Protein AF-A0A151ZL42-F1 (afdb_monomer_lite)

Radius of gyration: 21.94 Å; chains: 1; bounding box: 56×40×68 Å

Foldseek 3Di:
DDPDDPDDDPPPPQDPLRVPPPDPADLVLVLVLLVLAPDPLLSVLVVCLSSVNDPPQVVDDQFDPQPQFRDGDPHSSQCLCFPGPQNQVCFVVLQVLLVVFDPDHDPTRHPVQQRPNPDDSPDHLNNNLNSVQSSLSSQQSCCRNPPPCCPPDPRRDDDSVVSCVSSVVVVVVVVLVVVLVVVLVVVVVVDPCNPVSVVVSVVVVVPPPDDDDDDDD

Sequence (217 aa):
KNLTIKKYNSRVRRTDGQSNLQLDLNLQGIFPRIARIVHHKGRNTFFRFFARCLPGINHQRKRCPLNECSLTFSDPYIHFFFNCKLSTKHCNEIVPIVNQLSIKKIHSWSLNAIDLNQISHHEKTFPTLMAIIMNQMWNIICYNLFETDKSNKPPPVMNIAIIRKELSETINIAKWKLLKYLDYQSRINNSNDDVKLKFEFNRNWQTVYNPLPIPHN

Secondary structure (DSSP, 8-state):
---------S-S---HHHHT---SS-HHHHHHHHTT-S-HHHHHHHHHHHTT--TTTTT--SB-SSTTT--B-S-HHHIIIIISHHHHHHHHHHHHHHHHH-SS--SSSSGGGG-GGGS-TT--HHHHHHHHHHHHHHHHHHHHHH-S-TTTSPPP---HHHHHHHHHHHHHHHHHHHHHHHHHHHHHHT-S-HHHHHHHHHHHHH-TT-PPPPPP-

Organism: Tieghemostelium lacteum (NCBI:txid361077)

pLDDT: mean 75.88, std 18.53, range [25.0, 96.12]

Structure (mmCIF, N/CA/C/O backbone):
data_AF-A0A151ZL42-F1
#
_entry.id   AF-A0A151ZL42-F1
#
loop_
_atom_site.group_PDB
_atom_site.id
_atom_site.type_symbol
_atom_site.label_atom_id
_atom_site.label_alt_id
_atom_site.label_comp_id
_atom_site.label_asym_id
_atom_site.label_entity_id
_atom_site.label_seq_id
_atom_site.pdbx_PDB_ins_code
_atom_site.Cartn_x
_atom_site.Cartn_y
_atom_site.Cartn_z
_atom_site.occupancy
_atom_site.B_iso_or_equiv
_atom_site.auth_seq_id
_atom_site.auth_comp_id
_atom_site.auth_asym_id
_atom_site.auth_atom_id
_atom_site.pdbx_PDB_model_num
ATOM 1 N N . LYS A 1 1 ? -9.880 -25.520 -40.551 1.00 34.56 1 LYS A N 1
ATOM 2 C CA . LYS A 1 1 ? -10.988 -25.270 -39.593 1.00 34.56 1 LYS A CA 1
ATOM 3 C C . LYS A 1 1 ? -10.416 -24.541 -38.383 1.00 34.56 1 LYS A C 1
ATOM 5 O O . LYS A 1 1 ? -9.483 -25.048 -37.778 1.00 34.56 1 LYS A O 1
ATOM 10 N N . ASN A 1 2 ? -10.920 -23.335 -38.120 1.00 28.77 2 ASN A N 1
ATOM 11 C CA . ASN A 1 2 ? -10.417 -22.381 -37.130 1.00 28.77 2 ASN A CA 1
ATOM 12 C C . ASN A 1 2 ? -10.430 -22.943 -35.699 1.00 28.77 2 ASN A C 1
ATOM 14 O O . ASN A 1 2 ? -11.464 -23.411 -35.225 1.00 28.77 2 ASN A O 1
ATOM 18 N N . LEU A 1 3 ? -9.295 -22.846 -35.001 1.00 25.00 3 LEU A N 1
ATOM 19 C CA . LEU A 1 3 ? -9.204 -23.042 -33.554 1.00 25.00 3 LEU A CA 1
ATOM 20 C C . LEU A 1 3 ? -9.752 -21.790 -32.861 1.00 25.00 3 LEU A C 1
ATOM 22 O O . LEU A 1 3 ? -9.032 -20.850 -32.538 1.00 25.00 3 LEU A O 1
ATOM 26 N N . THR A 1 4 ? -11.066 -21.772 -32.661 1.00 29.73 4 THR A N 1
ATOM 27 C CA . THR A 1 4 ? -11.746 -20.841 -31.757 1.00 29.73 4 THR A CA 1
ATOM 28 C C . THR A 1 4 ? -11.170 -20.986 -30.348 1.00 29.73 4 THR A C 1
ATOM 30 O O . THR A 1 4 ? -11.384 -22.001 -29.682 1.00 29.73 4 THR A O 1
ATOM 33 N N . ILE A 1 5 ? -10.451 -19.960 -29.887 1.00 31.53 5 ILE A N 1
ATOM 34 C CA . ILE A 1 5 ? -10.003 -19.828 -28.499 1.00 31.53 5 ILE A CA 1
ATOM 35 C C . ILE A 1 5 ? -11.258 -19.700 -27.625 1.00 31.53 5 ILE A C 1
ATOM 37 O O . ILE A 1 5 ? -11.932 -18.669 -27.613 1.00 31.53 5 ILE A O 1
ATOM 41 N N . LYS A 1 6 ? -11.610 -20.778 -26.917 1.00 29.75 6 LYS A N 1
ATOM 42 C CA . LYS A 1 6 ? -12.688 -20.777 -25.923 1.00 29.75 6 LYS A CA 1
ATOM 43 C C . LYS A 1 6 ? -12.299 -19.846 -24.769 1.00 29.75 6 LYS A C 1
ATOM 45 O O . LYS A 1 6 ? -11.211 -19.977 -24.213 1.00 29.75 6 LYS A O 1
ATOM 50 N N . LYS A 1 7 ? -13.208 -18.929 -24.407 1.00 34.84 7 LYS A N 1
ATOM 51 C CA . LYS A 1 7 ? -13.151 -18.097 -23.192 1.00 34.84 7 LYS A CA 1
ATOM 52 C C . LYS A 1 7 ? -12.680 -18.942 -22.004 1.00 34.84 7 LYS A C 1
ATOM 54 O O . LYS A 1 7 ? -13.276 -19.979 -21.719 1.00 34.84 7 LYS A O 1
ATOM 59 N N . TYR A 1 8 ? -11.623 -18.485 -21.334 1.00 37.34 8 TYR A N 1
ATOM 60 C CA . TYR A 1 8 ? -11.075 -19.116 -20.137 1.00 37.34 8 TYR A CA 1
ATOM 61 C C . TYR A 1 8 ? -12.188 -19.419 -19.124 1.00 37.34 8 TYR A C 1
ATOM 63 O O . TYR A 1 8 ? -12.908 -18.526 -18.677 1.00 37.34 8 TYR A O 1
ATOM 71 N N . ASN A 1 9 ? -12.316 -20.702 -18.784 1.00 35.72 9 ASN A N 1
ATOM 72 C CA . ASN A 1 9 ? -13.235 -21.215 -17.776 1.00 35.72 9 ASN A CA 1
ATOM 73 C C . ASN A 1 9 ? -12.960 -20.583 -16.403 1.00 35.72 9 ASN A C 1
ATOM 75 O O . ASN A 1 9 ? -11.838 -20.587 -15.901 1.00 35.72 9 ASN A O 1
ATOM 79 N N . SER A 1 10 ? -14.032 -20.136 -15.757 1.00 44.47 10 SER A N 1
ATOM 80 C CA . SER A 1 10 ? -14.135 -19.527 -14.426 1.00 44.47 10 SER A CA 1
ATOM 81 C C . SER A 1 10 ? -13.872 -20.481 -13.241 1.00 44.47 10 SER A C 1
ATOM 83 O O . SER A 1 10 ? -14.414 -20.281 -12.157 1.00 44.47 10 SER A O 1
ATOM 85 N N . ARG A 1 11 ? -13.049 -21.526 -13.403 1.00 37.31 11 ARG A N 1
ATOM 86 C CA . ARG A 1 11 ? -12.886 -22.620 -12.417 1.00 37.31 11 ARG A CA 1
ATOM 87 C C . ARG A 1 11 ? -11.587 -22.586 -11.600 1.00 37.31 11 ARG A C 1
ATOM 89 O O . ARG A 1 11 ? -11.096 -23.630 -11.187 1.00 37.31 11 ARG A O 1
ATOM 96 N N . VAL A 1 12 ? -11.050 -21.407 -11.293 1.00 43.97 12 VAL A N 1
ATOM 97 C CA . VAL A 1 12 ? -10.184 -21.291 -10.105 1.00 43.97 12 VAL A CA 1
ATOM 98 C C . VAL A 1 12 ? -11.120 -21.101 -8.916 1.00 43.97 12 VAL A C 1
ATOM 100 O O . VAL A 1 12 ? -11.795 -20.075 -8.835 1.00 43.97 12 VAL A O 1
ATOM 103 N N . ARG A 1 13 ? -11.223 -22.111 -8.040 1.00 36.69 13 ARG A N 1
ATOM 104 C CA . ARG A 1 13 ? -12.034 -22.043 -6.815 1.00 36.69 13 ARG A CA 1
ATOM 105 C C . ARG A 1 13 ? -11.550 -20.839 -6.010 1.00 36.69 13 ARG A C 1
ATOM 107 O O . ARG A 1 13 ? -10.424 -20.839 -5.519 1.00 36.69 13 ARG A O 1
ATOM 114 N N . ARG A 1 14 ? -12.379 -19.798 -5.946 1.00 43.69 14 ARG A N 1
ATOM 115 C CA . ARG A 1 14 ? -12.091 -18.618 -5.137 1.00 43.69 14 ARG A CA 1
ATOM 116 C C . ARG A 1 14 ? -12.089 -19.048 -3.673 1.00 43.69 14 ARG A C 1
ATOM 118 O O . ARG A 1 14 ? -12.987 -19.776 -3.259 1.00 43.69 14 ARG A O 1
ATOM 125 N N . THR A 1 15 ? -11.074 -18.655 -2.911 1.00 47.59 15 THR A N 1
ATOM 126 C CA . THR A 1 15 ? -11.132 -18.792 -1.448 1.00 47.59 15 THR A CA 1
ATOM 127 C C . THR A 1 15 ? -12.272 -17.923 -0.911 1.00 47.59 15 THR A C 1
ATOM 129 O O . THR A 1 15 ? -12.648 -16.949 -1.562 1.00 47.59 15 THR A O 1
ATOM 132 N N . ASP A 1 16 ? -12.815 -18.211 0.272 1.00 43.34 16 ASP A N 1
ATOM 133 C CA . ASP A 1 16 ? -13.920 -17.415 0.841 1.00 43.34 16 ASP A CA 1
ATOM 134 C C . ASP A 1 16 ? -13.583 -15.911 0.923 1.00 43.34 16 ASP A C 1
ATOM 136 O O . ASP A 1 16 ? -14.438 -15.057 0.701 1.00 43.34 16 ASP A O 1
ATOM 140 N N . GLY A 1 17 ? -12.302 -15.566 1.112 1.00 47.16 17 GLY A N 1
ATOM 141 C CA . GLY A 1 17 ? -11.806 -14.187 1.021 1.00 47.16 17 GLY A CA 1
ATOM 142 C C . GLY A 1 17 ? -11.855 -13.586 -0.393 1.00 47.16 17 GLY A C 1
ATOM 143 O O . GLY A 1 17 ? -12.158 -12.406 -0.545 1.00 47.16 17 GLY A O 1
ATOM 144 N N . GLN A 1 18 ? -11.621 -14.387 -1.438 1.00 49.34 18 GLN A N 1
ATOM 145 C CA . GLN A 1 18 ? -11.742 -13.967 -2.840 1.00 49.34 18 GLN A CA 1
ATOM 146 C C . GLN A 1 18 ? -13.199 -13.844 -3.308 1.00 49.34 18 GLN A C 1
ATOM 148 O O . GLN A 1 18 ? -13.485 -13.081 -4.231 1.00 49.34 18 GLN A O 1
ATOM 153 N N . SER A 1 19 ? -14.117 -14.586 -2.688 1.00 50.34 19 SER A N 1
ATOM 154 C CA . SER A 1 19 ? -15.564 -14.491 -2.919 1.00 50.34 19 SER A CA 1
ATOM 155 C C . SER A 1 19 ? -16.154 -13.194 -2.348 1.00 50.34 19 SER A C 1
ATOM 157 O O . SER A 1 19 ? -17.090 -12.647 -2.921 1.00 50.34 19 SER A O 1
ATOM 159 N N . ASN A 1 20 ? -15.549 -12.663 -1.278 1.00 49.16 20 ASN A N 1
ATOM 160 C CA . ASN A 1 20 ? -15.958 -11.437 -0.579 1.00 49.16 20 ASN A CA 1
ATOM 161 C C . ASN A 1 20 ? -15.260 -10.157 -1.081 1.00 49.16 20 ASN A C 1
ATOM 163 O O . ASN A 1 20 ? -15.364 -9.096 -0.464 1.00 49.16 20 ASN A O 1
ATOM 167 N N . LEU A 1 21 ? -14.530 -10.232 -2.196 1.00 56.66 21 LEU A N 1
ATOM 168 C CA . LEU A 1 21 ? -13.859 -9.083 -2.798 1.00 56.66 21 LEU A CA 1
ATOM 169 C C . LEU A 1 21 ? -14.864 -8.165 -3.513 1.00 56.66 21 LEU A C 1
ATOM 171 O O . LEU A 1 21 ? -15.014 -8.222 -4.729 1.00 56.66 21 LEU A O 1
ATOM 175 N N . GLN A 1 22 ? -15.530 -7.291 -2.761 1.00 58.66 22 GLN A N 1
ATOM 176 C CA . GLN A 1 22 ? -16.234 -6.134 -3.318 1.00 58.66 22 GLN A CA 1
ATOM 177 C C . GLN A 1 22 ? -15.308 -4.917 -3.251 1.00 58.66 22 GLN A C 1
ATOM 179 O O . GLN A 1 22 ? -15.283 -4.173 -2.276 1.00 58.66 22 GLN A O 1
ATOM 184 N N . LEU A 1 23 ? -14.479 -4.758 -4.280 1.00 64.19 23 LEU A N 1
ATOM 185 C CA . LEU A 1 23 ? -13.728 -3.532 -4.536 1.00 64.19 23 LEU A CA 1
ATOM 186 C C . LEU A 1 23 ? -14.117 -3.055 -5.926 1.00 64.19 23 LEU A C 1
ATOM 188 O O . LEU A 1 23 ? -14.142 -3.864 -6.853 1.00 64.19 23 LEU A O 1
ATOM 192 N N . ASP A 1 24 ? -14.353 -1.758 -6.082 1.00 68.00 24 ASP A N 1
ATOM 193 C CA . ASP A 1 24 ? -14.550 -1.137 -7.394 1.00 68.00 24 ASP A CA 1
ATOM 194 C C . ASP A 1 24 ? -13.193 -0.945 -8.104 1.00 68.00 24 ASP A C 1
ATOM 196 O O . ASP A 1 24 ? -12.764 0.158 -8.424 1.00 68.00 24 ASP A O 1
ATOM 200 N N . LEU A 1 25 ? -12.432 -2.041 -8.227 1.00 70.50 25 LEU A N 1
ATOM 201 C CA . LEU A 1 25 ? -11.086 -2.095 -8.794 1.00 70.50 25 LEU A CA 1
ATOM 202 C C . LEU A 1 25 ? -10.920 -3.336 -9.675 1.00 70.50 25 LEU A C 1
ATOM 204 O O . LEU A 1 25 ? -11.457 -4.408 -9.392 1.00 70.50 25 LEU A O 1
ATOM 208 N N . ASN A 1 26 ? -10.076 -3.238 -10.706 1.00 72.25 26 ASN A N 1
ATOM 209 C CA . ASN A 1 26 ? -9.706 -4.396 -11.520 1.00 72.25 26 ASN A CA 1
ATOM 210 C C . ASN A 1 26 ? -8.728 -5.323 -10.768 1.00 72.25 26 ASN A C 1
ATOM 212 O O . ASN A 1 26 ? -7.504 -5.164 -10.822 1.00 72.25 26 ASN A O 1
ATOM 216 N N . LEU A 1 27 ? -9.276 -6.333 -10.092 1.00 71.81 27 LEU A N 1
ATOM 217 C CA . LEU A 1 27 ? -8.509 -7.284 -9.281 1.00 71.81 27 LEU A CA 1
ATOM 218 C C . LEU A 1 27 ? -7.665 -8.268 -10.100 1.00 71.81 27 LEU A C 1
ATOM 220 O O . LEU A 1 27 ? -6.640 -8.741 -9.618 1.00 71.81 27 LEU A O 1
ATOM 224 N N . GLN A 1 28 ? -8.043 -8.583 -11.341 1.00 68.50 28 GLN A N 1
ATOM 225 C CA . GLN A 1 28 ? -7.239 -9.493 -12.167 1.00 68.50 28 GLN A CA 1
ATOM 226 C C . GLN A 1 28 ? -5.919 -8.841 -12.595 1.00 68.50 28 GLN A C 1
ATOM 228 O O . GLN A 1 28 ? -4.877 -9.497 -12.607 1.00 68.50 28 GLN A O 1
ATOM 233 N N . GLY A 1 29 ? -5.944 -7.537 -12.885 1.00 74.75 29 GLY A N 1
ATOM 234 C CA . GLY A 1 29 ? -4.750 -6.774 -13.252 1.00 74.75 29 GLY A CA 1
ATOM 235 C C . GLY A 1 29 ? -3.811 -6.469 -12.081 1.00 74.75 29 GLY A C 1
ATOM 236 O O . GLY A 1 29 ? -2.619 -6.237 -12.302 1.00 74.75 29 GLY A O 1
ATOM 237 N N . ILE A 1 30 ? -4.310 -6.502 -10.837 1.00 83.62 30 ILE A N 1
ATOM 238 C CA . ILE A 1 30 ? -3.557 -5.998 -9.684 1.00 83.62 30 ILE A CA 1
ATOM 239 C C . ILE A 1 30 ? -2.525 -6.996 -9.148 1.00 83.62 30 ILE A C 1
ATOM 241 O O . ILE A 1 30 ? -1.390 -6.608 -8.876 1.00 83.62 30 ILE A O 1
ATOM 245 N N . PHE A 1 31 ? -2.849 -8.291 -9.058 1.00 86.38 31 PHE A N 1
ATOM 246 C CA . PHE A 1 31 ? -1.929 -9.292 -8.495 1.00 86.38 31 PHE A CA 1
ATOM 247 C C . PHE A 1 31 ? -0.625 -9.464 -9.296 1.00 86.38 31 PHE A C 1
ATOM 249 O O . PHE A 1 31 ? 0.441 -9.478 -8.672 1.00 86.38 31 PHE A O 1
ATOM 256 N N . PRO A 1 32 ? -0.637 -9.510 -10.646 1.00 84.62 32 PRO A N 1
ATOM 257 C CA . PRO A 1 32 ? 0.600 -9.520 -11.431 1.00 84.62 32 PRO A CA 1
ATOM 258 C C . PRO A 1 32 ? 1.476 -8.282 -11.199 1.00 84.62 32 PRO A C 1
ATOM 260 O O . PRO A 1 32 ? 2.701 -8.367 -11.278 1.00 84.62 32 PRO A O 1
ATOM 263 N N . ARG A 1 33 ? 0.866 -7.128 -10.895 1.00 86.75 33 ARG A N 1
ATOM 264 C CA . ARG A 1 33 ? 1.591 -5.890 -10.568 1.00 86.75 33 ARG A CA 1
ATOM 265 C C . ARG A 1 33 ? 2.185 -5.950 -9.165 1.00 86.75 33 ARG A C 1
ATOM 267 O O . ARG A 1 33 ? 3.351 -5.606 -8.998 1.00 86.75 33 ARG A O 1
ATOM 274 N N . ILE A 1 34 ? 1.437 -6.471 -8.190 1.00 89.75 34 ILE A N 1
ATOM 275 C CA . ILE A 1 34 ? 1.929 -6.700 -6.823 1.00 89.75 34 ILE A CA 1
ATOM 276 C C . ILE A 1 34 ? 3.145 -7.631 -6.834 1.00 89.75 34 ILE A C 1
ATOM 278 O O . ILE A 1 34 ? 4.142 -7.341 -6.180 1.00 89.75 34 ILE A O 1
ATOM 282 N N . ALA A 1 35 ? 3.118 -8.711 -7.620 1.00 87.19 35 ALA A N 1
ATOM 283 C CA . ALA A 1 35 ? 4.223 -9.671 -7.699 1.00 87.19 35 ALA A CA 1
ATOM 284 C C . ALA A 1 35 ? 5.571 -9.037 -8.108 1.00 87.19 35 ALA A C 1
ATOM 286 O O . ALA A 1 35 ? 6.628 -9.567 -7.766 1.00 87.19 35 ALA A O 1
ATOM 287 N N . ARG A 1 36 ? 5.540 -7.892 -8.804 1.00 86.12 36 ARG A N 1
ATOM 288 C CA . ARG A 1 36 ? 6.723 -7.154 -9.276 1.00 86.12 36 ARG A CA 1
ATOM 289 C C . ARG A 1 36 ? 7.274 -6.146 -8.265 1.00 86.12 36 ARG A C 1
ATOM 291 O O . ARG A 1 36 ? 8.337 -5.579 -8.518 1.00 86.12 36 ARG A O 1
ATOM 298 N N . ILE A 1 37 ? 6.577 -5.916 -7.151 1.00 90.12 37 ILE A N 1
ATOM 299 C CA . ILE A 1 37 ? 7.066 -5.073 -6.057 1.00 90.12 37 ILE A CA 1
ATOM 300 C C . ILE A 1 37 ? 8.329 -5.710 -5.476 1.00 90.12 37 ILE A C 1
ATOM 302 O O . ILE A 1 37 ? 8.332 -6.887 -5.112 1.00 90.12 37 ILE A O 1
ATOM 306 N N . VAL A 1 38 ? 9.399 -4.919 -5.384 1.00 87.12 38 VAL A N 1
ATOM 307 C CA . VAL A 1 38 ? 10.712 -5.392 -4.919 1.00 87.12 38 VAL A CA 1
ATOM 308 C C . VAL A 1 38 ? 10.715 -5.580 -3.401 1.00 87.12 38 VAL A C 1
ATOM 310 O O . VAL A 1 38 ? 11.229 -6.576 -2.898 1.00 87.12 38 VAL A O 1
ATOM 313 N N . HIS A 1 39 ? 10.090 -4.658 -2.664 1.00 90.50 39 HIS A N 1
ATOM 314 C CA . HIS A 1 39 ? 10.047 -4.711 -1.206 1.00 90.50 39 HIS A CA 1
ATOM 315 C C . HIS A 1 39 ? 9.191 -5.886 -0.699 1.00 90.50 39 HIS A C 1
ATOM 317 O O . HIS A 1 39 ? 7.964 -5.869 -0.796 1.00 90.50 39 HIS A O 1
ATOM 323 N N . HIS A 1 40 ? 9.838 -6.902 -0.116 1.00 89.56 40 HIS A N 1
ATOM 324 C CA . HIS A 1 40 ? 9.203 -8.174 0.247 1.00 89.56 40 HIS A CA 1
ATOM 325 C C . HIS A 1 40 ? 8.066 -8.033 1.273 1.00 89.56 40 HIS A C 1
ATOM 327 O O . HIS A 1 40 ? 6.967 -8.550 1.062 1.00 89.56 40 HIS A O 1
ATOM 333 N N . LYS A 1 41 ? 8.307 -7.318 2.382 1.00 92.75 41 LYS A N 1
ATOM 334 C CA . LYS A 1 41 ? 7.308 -7.145 3.452 1.00 92.75 41 LYS A CA 1
ATOM 335 C C . LYS A 1 41 ? 6.099 -6.357 2.945 1.00 92.75 41 LYS A C 1
ATOM 337 O O . LYS A 1 41 ? 4.964 -6.795 3.105 1.00 92.75 41 LYS A O 1
ATOM 342 N N . GLY A 1 42 ? 6.353 -5.257 2.236 1.00 93.25 42 GLY A N 1
ATOM 343 C CA . GLY A 1 42 ? 5.309 -4.433 1.629 1.00 93.25 42 GLY A CA 1
ATOM 344 C C . GLY A 1 42 ? 4.498 -5.171 0.579 1.00 93.25 42 GLY A C 1
ATOM 345 O O . GLY A 1 42 ? 3.272 -5.100 0.603 1.00 93.25 42 GLY A O 1
ATOM 346 N N . ARG A 1 43 ? 5.159 -5.936 -0.295 1.00 94.44 43 ARG A N 1
ATOM 347 C CA . ARG A 1 43 ? 4.496 -6.805 -1.270 1.00 94.44 43 ARG A CA 1
ATOM 348 C C . ARG A 1 43 ? 3.538 -7.774 -0.588 1.00 94.44 43 ARG A C 1
ATOM 350 O O . ARG A 1 43 ? 2.402 -7.910 -1.031 1.00 94.44 43 ARG A O 1
ATOM 357 N N . ASN A 1 44 ? 3.979 -8.430 0.485 1.00 93.88 44 ASN A N 1
ATOM 358 C CA . ASN A 1 44 ? 3.147 -9.383 1.216 1.00 93.88 44 ASN A CA 1
ATOM 359 C C . ASN A 1 44 ? 1.944 -8.695 1.868 1.00 93.88 44 ASN A C 1
ATOM 361 O O . ASN A 1 44 ? 0.837 -9.223 1.793 1.00 93.88 44 ASN A O 1
ATOM 365 N N . THR A 1 45 ? 2.128 -7.510 2.450 1.00 94.62 45 THR A N 1
ATOM 366 C CA . THR A 1 45 ? 1.024 -6.720 3.014 1.00 94.62 45 THR A CA 1
ATOM 367 C C . THR A 1 45 ? 0.025 -6.293 1.936 1.00 94.62 45 THR A C 1
ATOM 369 O O . THR A 1 45 ? -1.173 -6.497 2.112 1.00 94.62 45 THR A O 1
ATOM 372 N N . PHE A 1 46 ? 0.494 -5.805 0.781 1.00 93.00 46 PHE A N 1
ATOM 373 C CA . PHE A 1 46 ? -0.353 -5.493 -0.379 1.00 93.00 46 PHE A CA 1
ATOM 374 C C . PHE A 1 46 ? -1.136 -6.711 -0.862 1.00 93.00 46 PHE A C 1
ATOM 376 O O . PHE A 1 46 ? -2.351 -6.645 -1.037 1.00 93.00 46 PHE A O 1
ATOM 383 N N . PHE A 1 47 ? -0.441 -7.833 -1.053 1.00 91.31 47 PHE A N 1
ATOM 384 C CA . PHE A 1 47 ? -1.056 -9.079 -1.486 1.00 91.31 47 PHE A CA 1
ATOM 385 C C . PHE A 1 47 ? -2.154 -9.505 -0.511 1.00 91.31 47 PHE A C 1
ATOM 387 O O . PHE A 1 47 ? -3.265 -9.805 -0.937 1.00 91.31 47 PHE A O 1
ATOM 394 N N . ARG A 1 48 ? -1.877 -9.469 0.798 1.00 89.88 48 ARG A N 1
ATOM 395 C CA . ARG A 1 48 ? -2.844 -9.849 1.834 1.00 89.88 48 ARG A CA 1
ATOM 396 C C . ARG A 1 48 ? -4.029 -8.897 1.927 1.00 89.88 48 ARG A C 1
ATOM 398 O O . ARG A 1 48 ? -5.148 -9.355 2.143 1.00 89.88 48 ARG A O 1
ATOM 405 N N . PHE A 1 49 ? -3.801 -7.598 1.746 1.00 91.25 49 PHE A N 1
ATOM 406 C CA . PHE A 1 49 ? -4.869 -6.608 1.674 1.00 91.25 49 PHE A CA 1
ATOM 407 C C . PHE A 1 49 ? -5.807 -6.909 0.495 1.00 91.25 49 PHE A C 1
ATOM 409 O O . PHE A 1 49 ? -7.002 -7.110 0.698 1.00 91.25 49 PHE A O 1
ATOM 416 N N . PHE A 1 50 ? -5.268 -7.051 -0.721 1.00 87.31 50 PHE A N 1
ATOM 417 C CA . PHE A 1 50 ? -6.065 -7.336 -1.921 1.00 87.31 50 PHE A CA 1
ATOM 418 C C . PHE A 1 50 ? -6.633 -8.756 -1.974 1.00 87.31 50 PHE A C 1
ATOM 420 O O . PHE A 1 50 ? -7.590 -8.993 -2.698 1.00 87.31 50 PHE A O 1
ATOM 427 N N . ALA A 1 51 ? -6.083 -9.703 -1.219 1.00 84.56 51 ALA A N 1
ATOM 428 C CA . ALA A 1 51 ? -6.643 -11.044 -1.066 1.00 84.56 51 ALA A CA 1
ATOM 429 C C . ALA A 1 51 ? -7.625 -11.160 0.116 1.00 84.56 51 ALA A C 1
ATOM 431 O O . ALA A 1 51 ? -8.129 -12.253 0.367 1.00 84.56 51 ALA A O 1
ATOM 432 N N . ARG A 1 52 ? -7.878 -10.062 0.851 1.00 83.12 52 ARG A N 1
ATOM 433 C CA . ARG A 1 52 ? -8.697 -10.032 2.079 1.00 83.12 52 ARG A CA 1
ATOM 434 C C . ARG A 1 52 ? -8.286 -11.109 3.087 1.00 83.12 52 ARG A C 1
ATOM 436 O O . ARG A 1 52 ? -9.113 -11.838 3.624 1.00 83.12 52 ARG A O 1
ATOM 443 N N . CYS A 1 53 ? -6.982 -11.229 3.330 1.00 83.81 53 CYS A N 1
ATOM 444 C CA . CYS A 1 53 ? -6.420 -12.250 4.217 1.00 83.81 53 CYS A CA 1
ATOM 445 C C . CYS A 1 53 ? -5.447 -11.692 5.265 1.00 83.81 53 CYS A C 1
ATOM 447 O O . CYS A 1 53 ? -4.620 -12.424 5.808 1.00 83.81 53 CYS A O 1
ATOM 449 N N . LEU A 1 54 ? -5.547 -10.396 5.585 1.00 85.62 54 LEU A N 1
ATOM 450 C CA . LEU A 1 54 ? -4.898 -9.852 6.781 1.00 85.62 54 LEU A CA 1
ATOM 451 C C . LEU A 1 54 ? -5.514 -10.502 8.037 1.00 85.62 54 LEU A C 1
ATOM 453 O O . LEU A 1 54 ? -6.734 -10.406 8.222 1.00 85.62 54 LEU A O 1
ATOM 457 N N . PRO A 1 55 ? -4.705 -11.176 8.877 1.00 79.94 55 PRO A N 1
ATOM 458 C CA . PRO A 1 55 ? -5.195 -11.843 10.080 1.00 79.94 55 PRO A CA 1
ATOM 459 C C . PRO A 1 55 ? -5.902 -10.875 11.031 1.00 79.94 55 PRO A C 1
ATOM 461 O O . PRO A 1 55 ? -5.538 -9.704 11.116 1.00 79.94 55 PRO A O 1
ATOM 464 N N . GLY A 1 56 ? -6.925 -11.356 11.741 1.00 74.31 56 GLY A N 1
ATOM 465 C CA . GLY A 1 56 ? -7.636 -10.570 12.759 1.00 74.31 56 GLY A CA 1
ATOM 466 C C . GLY A 1 56 ? -8.557 -9.459 12.225 1.00 74.31 56 GLY A C 1
ATOM 467 O O . GLY A 1 56 ? -9.368 -8.939 12.989 1.00 74.31 56 GLY A O 1
ATOM 468 N N . ILE A 1 57 ? -8.502 -9.122 10.927 1.00 78.25 57 ILE A N 1
ATOM 469 C CA . ILE A 1 57 ? -9.453 -8.188 10.291 1.00 78.25 57 ILE A CA 1
ATOM 470 C C . ILE A 1 57 ? -10.772 -8.889 9.932 1.00 78.25 57 ILE A C 1
ATOM 472 O O . ILE A 1 57 ? -11.839 -8.297 10.064 1.00 78.25 57 ILE A O 1
ATOM 476 N N . ASN A 1 58 ? -10.725 -10.159 9.513 1.00 65.75 58 ASN A N 1
ATOM 477 C CA . ASN A 1 58 ? -11.926 -10.898 9.093 1.00 65.75 58 ASN A CA 1
ATOM 478 C C . ASN A 1 58 ? -12.884 -11.231 10.245 1.00 65.75 58 ASN A C 1
ATOM 480 O O . ASN A 1 58 ? -14.068 -11.447 10.012 1.00 65.75 58 ASN A O 1
ATOM 484 N N . HIS A 1 59 ? -12.402 -11.266 11.489 1.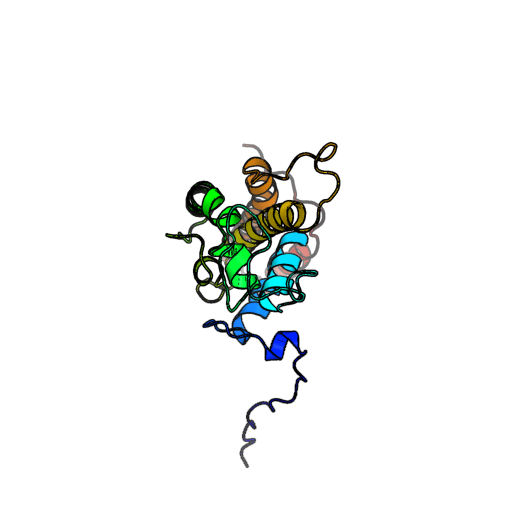00 62.22 59 HIS A N 1
ATOM 485 C CA . HIS A 1 59 ? -13.211 -11.648 12.653 1.00 62.22 59 HIS A CA 1
ATOM 486 C C . HIS A 1 59 ? -14.066 -10.502 13.210 1.00 62.22 59 HIS A C 1
ATOM 488 O O . HIS A 1 59 ? -14.432 -10.508 14.385 1.00 62.22 59 HIS A O 1
ATOM 494 N N . GLN A 1 60 ? -14.356 -9.482 12.403 1.00 56.06 60 GLN A N 1
ATOM 495 C CA . GLN A 1 60 ? -14.782 -8.206 12.946 1.00 56.06 60 GLN A CA 1
ATOM 496 C C . GLN A 1 60 ? -16.278 -7.924 12.902 1.00 56.06 60 GLN A C 1
ATOM 498 O O . GLN A 1 60 ? -16.989 -8.134 11.923 1.00 56.06 60 GLN A O 1
ATOM 503 N N . ARG A 1 61 ? -16.707 -7.404 14.053 1.00 60.69 61 ARG A N 1
ATOM 504 C CA . ARG A 1 61 ? -18.029 -6.895 14.399 1.00 60.69 61 ARG A CA 1
ATOM 505 C C . ARG A 1 61 ? -18.371 -5.718 13.481 1.00 60.69 61 ARG A C 1
ATOM 507 O O . ARG A 1 61 ? -17.478 -5.008 13.037 1.00 60.69 61 ARG A O 1
ATOM 514 N N . LYS A 1 62 ? -19.666 -5.442 13.282 1.00 75.31 62 LYS A N 1
ATOM 515 C CA . LYS A 1 62 ? -20.170 -4.300 12.485 1.00 75.31 62 LYS A CA 1
ATOM 516 C C . LYS A 1 62 ? -19.617 -2.924 12.915 1.00 75.31 62 LYS A C 1
ATOM 518 O O . LYS A 1 62 ? -19.861 -1.951 12.216 1.00 75.31 62 LYS A O 1
ATOM 523 N N . ARG A 1 63 ? -18.904 -2.825 14.046 1.00 81.38 63 ARG A N 1
ATOM 524 C CA . ARG A 1 63 ? -18.397 -1.591 14.657 1.00 81.38 63 ARG A CA 1
ATOM 525 C C . ARG A 1 63 ? -16.886 -1.653 14.884 1.00 81.38 63 ARG A C 1
ATOM 527 O O . ARG A 1 63 ? -16.375 -2.675 15.339 1.00 81.38 63 ARG A O 1
ATOM 534 N N . CYS A 1 64 ? -16.204 -0.534 14.647 1.00 86.06 64 CYS A N 1
ATOM 535 C CA . CYS A 1 64 ? -14.770 -0.387 14.875 1.00 86.06 64 CYS A CA 1
ATOM 536 C C . CYS A 1 64 ? -14.405 -0.525 16.360 1.00 86.06 64 CYS A C 1
ATOM 538 O O . CYS A 1 64 ? -14.955 0.213 17.178 1.00 86.06 64 CYS A O 1
ATOM 540 N N . PRO A 1 65 ? -13.472 -1.430 16.716 1.00 82.00 65 PRO A N 1
ATOM 541 C CA . PRO A 1 65 ? -13.033 -1.628 18.097 1.00 82.00 65 PRO A CA 1
ATOM 542 C C . PRO A 1 65 ? -12.067 -0.535 18.578 1.00 82.00 65 PRO A C 1
ATOM 544 O O . PRO A 1 65 ? -11.746 -0.478 19.759 1.00 82.00 65 PRO A O 1
ATOM 547 N N . LEU A 1 66 ? -11.582 0.332 17.682 1.00 82.31 66 LEU A N 1
ATOM 548 C CA . LEU A 1 66 ? -10.753 1.470 18.061 1.00 82.31 66 LEU A CA 1
ATOM 549 C C . LEU A 1 66 ? -11.643 2.555 18.666 1.00 82.31 66 LEU A C 1
ATOM 551 O O . LEU A 1 66 ? -12.467 3.138 17.955 1.00 82.31 66 LEU A O 1
ATOM 555 N N . ASN A 1 67 ? -11.433 2.846 19.954 1.00 76.88 67 ASN A N 1
ATOM 556 C CA . ASN A 1 67 ? -12.207 3.824 20.732 1.00 76.88 67 ASN A CA 1
ATOM 557 C C . ASN A 1 67 ? -12.370 5.160 19.997 1.00 76.88 67 ASN A C 1
ATOM 559 O O . ASN A 1 67 ? -13.457 5.730 19.953 1.00 76.88 67 ASN A O 1
ATOM 563 N N . GLU A 1 68 ? -11.300 5.620 19.348 1.00 74.12 68 GLU A N 1
ATOM 564 C CA . GLU A 1 68 ? -11.277 6.881 18.611 1.00 74.12 68 GLU A CA 1
ATOM 565 C C . GLU A 1 68 ? -12.267 6.905 17.440 1.00 74.12 68 GLU A C 1
ATOM 567 O O . GLU A 1 68 ? -12.806 7.960 17.112 1.00 74.12 68 GLU A O 1
ATOM 572 N N . CYS A 1 69 ? -12.516 5.760 16.801 1.00 85.19 69 CYS A N 1
ATOM 573 C CA . CYS A 1 69 ? -13.323 5.671 15.596 1.00 85.19 69 CYS A CA 1
ATOM 574 C C . CYS A 1 69 ? -14.769 5.263 1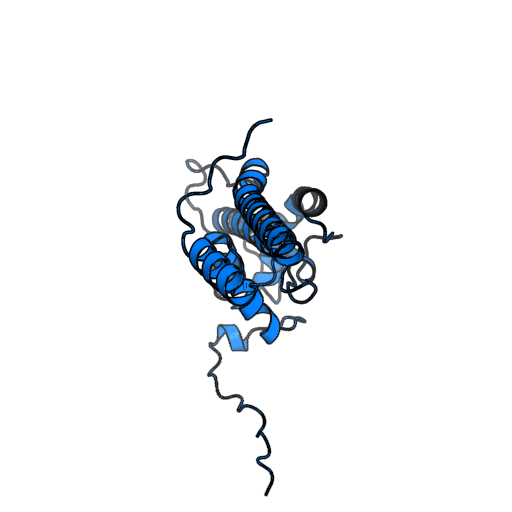5.892 1.00 85.19 69 CYS A C 1
ATOM 576 O O . CYS A 1 69 ? -15.668 6.003 15.512 1.00 85.19 69 CYS A O 1
ATOM 578 N N . SER A 1 70 ? -15.008 4.131 16.568 1.00 79.19 70 SER A N 1
ATOM 579 C CA . SER A 1 70 ? -16.343 3.612 16.944 1.00 79.19 70 SER A CA 1
ATOM 580 C C . SER A 1 70 ? -17.422 3.585 15.834 1.00 79.19 70 SER A C 1
ATOM 582 O O . SER A 1 70 ? -18.607 3.374 16.125 1.00 79.19 70 SER A O 1
ATOM 584 N N . LEU A 1 71 ? -17.036 3.779 14.566 1.00 85.19 71 LEU A N 1
ATOM 585 C CA . LEU A 1 71 ? -17.930 3.838 13.410 1.00 85.19 71 LEU A CA 1
ATOM 586 C C . LEU A 1 71 ? -18.369 2.440 12.980 1.00 85.19 71 LEU A C 1
ATOM 588 O O . LEU A 1 71 ? -17.651 1.454 13.165 1.00 85.19 71 LEU A O 1
ATOM 592 N N . THR A 1 72 ? -19.549 2.382 12.371 1.00 84.62 72 THR A N 1
ATOM 593 C CA . THR A 1 72 ? -20.050 1.178 11.706 1.00 84.62 72 THR A CA 1
ATOM 594 C C . THR A 1 72 ? -19.464 1.097 10.300 1.00 84.62 72 THR A C 1
ATOM 596 O O . THR A 1 72 ? -19.337 2.124 9.633 1.00 84.62 72 THR A O 1
ATOM 599 N N . PHE A 1 73 ? -19.114 -0.100 9.835 1.00 84.06 73 PHE A N 1
ATOM 600 C CA . PHE A 1 73 ? -18.592 -0.305 8.483 1.00 84.06 73 PHE A CA 1
ATOM 601 C C . PHE A 1 73 ? -19.111 -1.601 7.861 1.00 84.06 73 PHE A C 1
ATOM 603 O O . PHE A 1 73 ? -19.400 -2.576 8.553 1.00 84.06 73 PHE A O 1
ATOM 610 N N . SER A 1 74 ? -19.205 -1.604 6.534 1.00 80.50 74 SER A N 1
ATOM 611 C CA . SER A 1 74 ? -19.483 -2.797 5.730 1.00 80.50 74 SER A CA 1
ATOM 612 C C . SER A 1 74 ? -18.212 -3.586 5.416 1.00 80.50 74 SER A C 1
ATOM 614 O O . SER A 1 74 ? -18.244 -4.810 5.360 1.00 80.50 74 SER A O 1
ATOM 616 N N . ASP A 1 75 ? -17.090 -2.884 5.245 1.00 84.19 75 ASP A N 1
ATOM 617 C CA . ASP A 1 75 ? -15.814 -3.463 4.845 1.00 84.19 75 ASP A CA 1
ATOM 618 C C . ASP A 1 75 ? -14.704 -3.109 5.852 1.00 84.19 75 ASP A C 1
ATOM 620 O O . ASP A 1 75 ? -14.235 -1.964 5.863 1.00 84.19 75 ASP A O 1
ATOM 624 N N . PRO A 1 76 ? -14.247 -4.067 6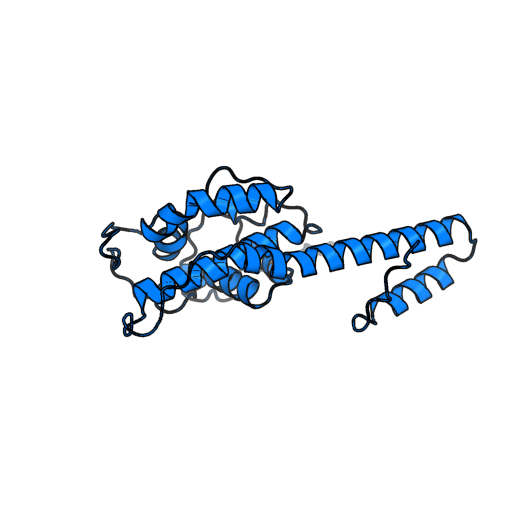.682 1.00 85.75 76 PRO A N 1
ATOM 625 C CA . PRO A 1 76 ? -13.218 -3.798 7.679 1.00 85.75 76 PRO A CA 1
ATOM 626 C C . PRO A 1 76 ? -11.864 -3.449 7.048 1.00 85.75 76 PRO A C 1
ATOM 628 O O . PRO A 1 76 ? -11.125 -2.639 7.600 1.00 85.75 76 PRO A O 1
ATOM 631 N N . TYR A 1 77 ? -11.530 -3.996 5.875 1.00 88.12 77 TYR A N 1
ATOM 632 C CA . TYR A 1 77 ? -10.244 -3.737 5.221 1.00 88.12 77 TYR A CA 1
ATOM 633 C C . TYR A 1 77 ? -10.162 -2.291 4.746 1.00 88.12 77 TYR A C 1
ATOM 635 O O . TYR A 1 77 ? -9.191 -1.591 5.036 1.00 88.12 77 TYR A O 1
ATOM 643 N N . ILE A 1 78 ? -11.202 -1.830 4.052 1.00 89.00 78 ILE A N 1
ATOM 644 C CA . ILE A 1 78 ? -11.285 -0.439 3.597 1.00 89.00 78 ILE A CA 1
ATOM 645 C C . ILE A 1 78 ? -11.393 0.509 4.781 1.00 89.00 78 ILE A C 1
ATOM 647 O O . ILE A 1 78 ? -10.714 1.538 4.808 1.00 89.00 78 ILE A O 1
ATOM 651 N N . HIS A 1 79 ? -12.192 0.140 5.784 1.00 90.38 79 HIS A N 1
ATOM 652 C CA . HIS A 1 79 ? -12.326 0.943 6.980 1.00 90.38 79 HIS A CA 1
ATOM 653 C C . HIS A 1 79 ? -10.974 1.170 7.654 1.00 90.38 79 HIS A C 1
ATOM 655 O O . HIS A 1 79 ? -10.575 2.321 7.803 1.00 90.38 79 HIS A O 1
ATOM 661 N N . PHE A 1 80 ? -10.238 0.113 8.010 1.00 90.56 80 PHE A N 1
ATOM 662 C CA . PHE A 1 80 ? -8.994 0.293 8.753 1.00 90.56 80 PHE A CA 1
ATOM 663 C C . PHE A 1 80 ? -7.927 1.045 7.999 1.00 90.56 80 PHE A C 1
ATOM 665 O O . PHE A 1 80 ? -7.237 1.808 8.646 1.00 90.56 80 PHE A O 1
ATOM 672 N N . PHE A 1 81 ? -7.779 0.839 6.691 1.00 92.69 81 PHE A N 1
ATOM 673 C CA . PHE A 1 81 ? -6.683 1.458 5.950 1.00 92.69 81 PHE A CA 1
ATOM 674 C C . PHE A 1 81 ? -6.980 2.882 5.488 1.00 92.69 81 PHE A C 1
ATOM 676 O O . PHE A 1 81 ? -6.033 3.651 5.351 1.00 92.69 81 PHE A O 1
ATOM 683 N N . PHE A 1 82 ? -8.243 3.244 5.243 1.00 92.00 82 PHE A N 1
ATOM 684 C CA . PHE A 1 82 ? -8.576 4.516 4.587 1.00 92.00 82 PHE A CA 1
ATOM 685 C C . PHE A 1 82 ? -9.553 5.391 5.369 1.00 92.00 82 PHE A C 1
ATOM 687 O O . PHE A 1 82 ? -9.398 6.608 5.368 1.00 92.00 82 PHE A O 1
ATOM 694 N N . ASN A 1 83 ? -10.532 4.796 6.055 1.00 90.31 83 ASN A N 1
ATOM 695 C CA . ASN A 1 83 ? -11.652 5.559 6.626 1.00 90.31 83 ASN A CA 1
ATOM 696 C C . ASN A 1 83 ? -11.604 5.668 8.158 1.00 90.31 83 ASN A C 1
ATOM 698 O O . ASN A 1 83 ? -12.330 6.463 8.750 1.00 90.31 83 ASN A O 1
ATOM 702 N N . CYS A 1 84 ? -10.794 4.849 8.825 1.00 91.00 84 CYS A N 1
ATOM 703 C CA . CYS A 1 84 ? -10.661 4.851 10.272 1.00 91.00 84 CYS A CA 1
ATOM 704 C C . CYS A 1 84 ? -9.950 6.123 10.741 1.00 91.00 84 CYS A C 1
ATOM 706 O O . CYS A 1 84 ? -8.957 6.529 10.135 1.00 91.00 84 CYS A O 1
ATOM 708 N N . LYS A 1 85 ? -10.383 6.686 11.882 1.00 89.44 85 LYS A N 1
ATOM 709 C CA . LYS A 1 85 ? -9.731 7.863 12.485 1.00 89.44 85 LYS A CA 1
ATOM 710 C C . LYS A 1 85 ? -8.223 7.680 12.686 1.00 89.44 85 LYS A C 1
ATOM 712 O O . LYS A 1 85 ? -7.474 8.641 12.551 1.00 89.44 85 LYS A O 1
ATOM 717 N N . LEU A 1 86 ? -7.784 6.452 12.976 1.00 88.38 86 LEU A N 1
ATOM 718 C CA . LEU A 1 86 ? -6.368 6.105 13.090 1.00 88.38 86 LEU A CA 1
ATOM 719 C C . LEU A 1 86 ? -5.613 6.388 11.784 1.00 88.38 86 LEU A C 1
ATOM 721 O O . LEU A 1 86 ? -4.620 7.105 11.789 1.00 88.38 86 LEU A O 1
ATOM 725 N N . SER A 1 87 ? -6.096 5.870 10.655 1.00 89.25 87 SER A N 1
ATOM 726 C CA . SER A 1 87 ? -5.430 6.062 9.365 1.00 89.25 87 SER A CA 1
ATOM 727 C C . SER A 1 87 ? -5.588 7.470 8.821 1.00 89.25 87 SER A C 1
ATOM 729 O O . SER A 1 87 ? -4.641 7.990 8.235 1.00 89.25 87 SER A O 1
ATOM 731 N N . THR A 1 88 ? -6.725 8.130 9.068 1.00 90.31 88 THR A N 1
ATOM 732 C CA . THR A 1 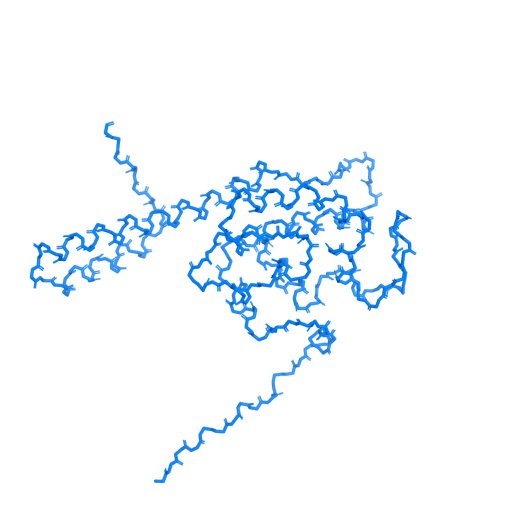88 ? -6.926 9.507 8.603 1.00 90.31 88 THR A CA 1
ATOM 733 C C . THR A 1 88 ? -5.948 10.495 9.238 1.00 90.31 88 THR A C 1
ATOM 735 O O . THR A 1 88 ? -5.567 11.461 8.584 1.00 90.31 88 THR A O 1
ATOM 738 N N . LYS A 1 89 ? -5.482 10.242 10.473 1.00 89.81 89 LYS A N 1
ATOM 739 C CA . LYS A 1 89 ? -4.435 11.056 11.125 1.00 89.81 89 LYS A CA 1
ATOM 740 C C . LYS A 1 89 ? -3.130 11.073 10.323 1.00 89.81 89 LYS A C 1
ATOM 742 O O . LYS A 1 89 ? -2.474 12.104 10.242 1.00 89.81 89 LYS A O 1
ATOM 747 N N . HIS A 1 90 ? -2.790 9.959 9.681 1.00 89.69 90 HIS A N 1
ATOM 748 C CA . HIS A 1 90 ? -1.566 9.824 8.892 1.00 89.69 90 HIS A CA 1
ATOM 749 C C . HIS A 1 90 ? -1.717 10.287 7.436 1.00 89.69 90 HIS A C 1
ATOM 751 O O . HIS A 1 90 ? -0.716 10.383 6.728 1.00 89.69 90 HIS A O 1
ATOM 757 N N . CYS A 1 91 ? -2.926 10.608 6.959 1.00 88.75 91 CYS A N 1
ATOM 758 C CA . CYS A 1 91 ? -3.130 11.097 5.588 1.00 88.75 91 CYS A CA 1
ATOM 759 C C . CYS A 1 91 ? -2.264 12.325 5.276 1.00 88.75 91 CYS A C 1
ATOM 761 O O . CYS A 1 91 ? -1.665 12.397 4.201 1.00 88.75 91 CYS A O 1
ATOM 763 N N . ASN A 1 92 ? -2.166 13.246 6.239 1.00 86.19 92 ASN A N 1
ATOM 764 C CA . ASN A 1 92 ? -1.390 14.480 6.118 1.00 86.19 92 ASN A CA 1
ATOM 765 C C . ASN A 1 92 ? 0.119 14.229 6.012 1.00 86.19 92 ASN A C 1
ATOM 767 O O . ASN A 1 92 ? 0.834 15.069 5.484 1.00 86.19 92 ASN A O 1
ATOM 771 N N . GLU A 1 93 ? 0.605 13.076 6.472 1.00 89.38 93 GLU A N 1
ATOM 772 C CA . GLU A 1 93 ? 2.007 12.670 6.335 1.00 89.38 93 GLU A CA 1
ATOM 773 C C . GLU A 1 93 ? 2.220 11.906 5.022 1.00 89.38 93 GLU A C 1
ATOM 775 O O . GLU A 1 93 ? 3.148 12.184 4.264 1.00 89.38 93 GLU A O 1
ATOM 780 N N . ILE A 1 94 ? 1.328 10.962 4.716 1.00 92.56 94 ILE A N 1
ATOM 781 C CA . ILE A 1 94 ? 1.462 10.049 3.577 1.00 92.56 94 ILE A CA 1
ATOM 782 C C . ILE A 1 94 ? 1.396 10.786 2.240 1.00 92.56 94 ILE A C 1
ATOM 784 O O . ILE A 1 94 ? 2.223 10.527 1.364 1.00 92.56 94 ILE A O 1
ATOM 788 N N . VAL A 1 95 ? 0.428 11.690 2.061 1.00 93.69 95 VAL A N 1
ATOM 789 C CA . VAL A 1 95 ? 0.226 12.375 0.775 1.00 93.69 95 VAL A CA 1
ATOM 790 C C . VAL A 1 95 ? 1.468 13.187 0.372 1.00 93.69 95 VAL A C 1
ATOM 792 O O . VAL A 1 95 ? 1.964 12.970 -0.739 1.00 93.69 95 VAL A O 1
ATOM 795 N N . PRO A 1 96 ? 2.053 14.037 1.242 1.00 93.19 96 PRO A N 1
ATOM 796 C CA . PRO A 1 96 ? 3.316 14.710 0.944 1.00 93.19 96 PRO A CA 1
ATOM 797 C C . PRO A 1 96 ? 4.473 13.754 0.650 1.00 93.19 96 PRO A C 1
ATOM 799 O O . PRO A 1 96 ? 5.214 13.991 -0.300 1.00 93.19 96 PRO A O 1
ATOM 802 N N . ILE A 1 97 ? 4.619 12.657 1.404 1.00 91.62 97 ILE A N 1
ATOM 803 C CA . ILE A 1 97 ? 5.690 11.671 1.176 1.00 91.62 97 ILE A CA 1
ATOM 804 C C . ILE A 1 97 ? 5.572 11.059 -0.221 1.00 91.62 97 ILE A C 1
ATOM 806 O O . ILE A 1 97 ? 6.557 11.012 -0.961 1.00 91.62 97 ILE A O 1
ATOM 810 N N . VAL A 1 98 ? 4.372 10.613 -0.600 1.00 92.06 98 VAL A N 1
ATOM 811 C CA . VAL A 1 98 ? 4.122 10.040 -1.929 1.00 92.06 98 VAL A CA 1
ATOM 812 C C . VAL A 1 98 ? 4.411 11.072 -3.010 1.00 92.06 98 VAL A C 1
ATOM 814 O O . VAL A 1 98 ? 5.145 10.790 -3.958 1.00 92.06 98 VAL A O 1
ATOM 817 N N . ASN A 1 99 ? 3.910 12.292 -2.834 1.00 92.00 99 ASN A N 1
ATOM 818 C CA . ASN A 1 99 ? 4.101 13.367 -3.797 1.00 92.00 99 ASN A CA 1
ATOM 819 C C . ASN A 1 99 ? 5.554 13.858 -3.866 1.00 92.00 99 ASN A C 1
ATOM 821 O O . ASN A 1 99 ? 5.953 14.380 -4.902 1.00 92.00 99 ASN A O 1
ATOM 825 N N . GLN A 1 100 ? 6.366 13.666 -2.829 1.00 89.50 100 GLN A N 1
ATOM 826 C CA . GLN A 1 100 ? 7.794 13.972 -2.862 1.00 89.50 100 GLN A CA 1
ATOM 827 C C . GLN A 1 100 ? 8.603 12.868 -3.556 1.00 89.50 100 GLN A C 1
ATOM 829 O O . GLN A 1 100 ? 9.507 13.161 -4.334 1.00 89.50 100 GLN A O 1
ATOM 834 N N . LEU A 1 101 ? 8.307 11.601 -3.257 1.00 86.19 101 LEU A N 1
ATOM 835 C CA . LEU A 1 101 ? 9.158 10.464 -3.625 1.00 86.19 101 LEU A CA 1
ATOM 836 C C . LEU A 1 101 ? 8.743 9.756 -4.921 1.00 86.19 101 LEU A C 1
ATOM 838 O O . LEU A 1 101 ? 9.475 8.895 -5.409 1.00 86.19 101 LEU A O 1
ATOM 842 N N . SER A 1 102 ? 7.586 10.097 -5.485 1.00 85.19 102 SER A N 1
ATOM 843 C CA . SER A 1 102 ? 7.077 9.507 -6.721 1.00 85.19 102 SER A CA 1
ATOM 844 C C . SER A 1 102 ? 6.723 10.556 -7.774 1.00 85.19 102 SER A C 1
ATOM 846 O O . SER A 1 102 ? 6.292 11.669 -7.470 1.00 85.19 102 SER A O 1
ATOM 848 N N . ILE A 1 103 ? 6.846 10.157 -9.043 1.00 81.62 103 ILE A N 1
ATOM 849 C CA . ILE A 1 103 ? 6.331 10.898 -10.200 1.00 81.62 103 ILE A CA 1
ATOM 850 C C . ILE A 1 103 ? 4.798 10.913 -10.179 1.00 81.62 103 ILE A C 1
ATOM 852 O O . ILE A 1 103 ? 4.194 11.977 -10.305 1.00 81.62 103 ILE A O 1
ATOM 856 N N . LYS A 1 104 ? 4.161 9.751 -9.965 1.00 87.31 104 LYS A N 1
ATOM 857 C CA . LYS A 1 104 ? 2.708 9.670 -9.778 1.00 87.31 104 LYS A CA 1
ATOM 858 C C . LYS A 1 104 ? 2.333 10.343 -8.462 1.00 87.31 104 LYS A C 1
ATOM 860 O O . LYS A 1 104 ? 2.844 9.948 -7.412 1.00 87.31 104 LYS A O 1
ATOM 865 N N . LYS A 1 105 ? 1.439 11.328 -8.548 1.00 89.62 105 LYS A N 1
ATOM 866 C CA . LYS A 1 105 ? 0.906 12.078 -7.409 1.00 89.62 105 LYS A CA 1
ATOM 867 C C . LYS A 1 105 ? -0.437 11.512 -6.963 1.00 89.62 105 LYS A C 1
ATOM 869 O O . LYS A 1 105 ? -1.173 10.937 -7.766 1.00 89.62 105 LYS A O 1
ATOM 874 N N . ILE A 1 106 ? -0.747 11.694 -5.687 1.00 92.19 106 ILE A N 1
ATOM 875 C CA . ILE A 1 106 ? -2.042 11.367 -5.092 1.00 92.19 106 ILE A CA 1
ATOM 876 C C . ILE A 1 106 ? -2.607 12.605 -4.392 1.00 92.19 106 ILE A C 1
ATOM 878 O O . ILE A 1 106 ? -1.858 13.419 -3.852 1.00 92.19 106 ILE A O 1
ATOM 882 N N . HIS A 1 107 ? -3.931 12.737 -4.407 1.00 91.19 107 HIS A N 1
ATOM 883 C CA . HIS A 1 107 ? -4.639 13.832 -3.733 1.00 91.19 107 HIS A CA 1
ATOM 884 C C . HIS A 1 107 ? -5.035 13.454 -2.304 1.00 91.19 107 HIS A C 1
ATOM 886 O O . HIS A 1 107 ? -5.018 14.286 -1.405 1.00 91.19 107 HIS A O 1
ATOM 892 N N . SER A 1 108 ? -5.380 12.185 -2.090 1.00 92.50 108 SER A N 1
ATOM 893 C CA . SER A 1 108 ? -5.815 11.654 -0.804 1.00 92.50 108 SER A CA 1
ATOM 894 C C . SER A 1 108 ? -5.344 10.215 -0.630 1.00 92.50 108 SER A C 1
ATOM 896 O O . SER A 1 108 ? -5.128 9.489 -1.604 1.00 92.50 108 SER A O 1
ATOM 898 N N . TRP A 1 109 ? -5.198 9.793 0.624 1.00 93.81 109 TRP A N 1
ATOM 899 C CA . TRP A 1 109 ? -4.971 8.394 0.957 1.00 93.81 109 TRP A CA 1
ATOM 900 C C . TRP A 1 109 ? -6.295 7.629 0.864 1.00 93.81 109 TRP A C 1
ATOM 902 O O . TRP A 1 109 ? -7.172 7.766 1.712 1.00 93.81 109 TRP A O 1
ATOM 912 N N . SER A 1 110 ? -6.464 6.864 -0.211 1.00 91.69 110 SER A N 1
ATOM 913 C CA . SER A 1 110 ? -7.707 6.159 -0.533 1.00 91.69 110 SER A CA 1
ATOM 914 C C . SER A 1 110 ? -7.427 4.859 -1.283 1.00 91.69 110 SER A C 1
ATOM 916 O O . SER A 1 110 ? -6.311 4.620 -1.751 1.00 91.69 110 SER A O 1
ATOM 918 N N . LEU A 1 111 ? -8.463 4.039 -1.463 1.00 89.44 111 LEU A N 1
ATOM 919 C CA . LEU A 1 111 ? -8.382 2.819 -2.265 1.00 89.44 111 LEU A CA 1
ATOM 920 C C . LEU A 1 111 ? -7.854 3.086 -3.689 1.00 89.44 111 LEU A C 1
ATOM 922 O O . LEU A 1 111 ? -7.037 2.324 -4.199 1.00 89.44 111 LEU A O 1
ATOM 926 N N . ASN A 1 112 ? -8.245 4.206 -4.301 1.00 88.12 112 ASN A N 1
ATOM 927 C CA . ASN A 1 112 ? -7.776 4.597 -5.633 1.00 88.12 112 ASN A CA 1
ATOM 928 C C . ASN A 1 112 ? -6.289 4.975 -5.644 1.00 88.12 112 ASN A C 1
ATOM 930 O O . ASN A 1 112 ? -5.604 4.760 -6.642 1.00 88.12 112 ASN A O 1
ATOM 934 N N . ALA A 1 113 ? -5.764 5.504 -4.534 1.00 89.31 113 ALA A N 1
ATOM 935 C CA . ALA A 1 113 ? -4.349 5.847 -4.421 1.00 89.31 113 ALA A CA 1
ATOM 936 C C . ALA A 1 113 ? -3.449 4.605 -4.514 1.00 89.31 113 ALA A C 1
ATOM 938 O O . ALA A 1 113 ? -2.342 4.693 -5.042 1.00 89.31 113 ALA A O 1
ATOM 939 N N . ILE A 1 114 ? -3.929 3.448 -4.043 1.00 90.75 114 ILE A N 1
ATOM 940 C CA . ILE A 1 114 ? -3.204 2.170 -4.104 1.00 90.75 114 ILE A CA 1
ATOM 941 C C . ILE A 1 114 ? -3.551 1.325 -5.341 1.00 90.75 114 ILE A C 1
ATOM 943 O O . ILE A 1 114 ? -3.045 0.207 -5.465 1.00 90.75 114 ILE A O 1
ATOM 947 N N . ASP A 1 115 ? -4.379 1.826 -6.266 1.00 87.56 115 ASP A N 1
ATOM 948 C CA . ASP A 1 115 ? -4.685 1.114 -7.506 1.00 87.56 115 ASP A CA 1
ATOM 949 C C . ASP A 1 115 ? -3.478 1.126 -8.449 1.00 87.56 115 ASP A C 1
ATOM 951 O O . ASP A 1 115 ? -3.186 2.087 -9.175 1.00 87.56 115 ASP A O 1
ATOM 955 N N . LEU A 1 116 ? -2.766 0.001 -8.448 1.00 86.88 116 LEU A N 1
ATOM 956 C CA . LEU A 1 116 ? -1.584 -0.175 -9.272 1.00 86.88 116 LEU A CA 1
ATOM 957 C C . LEU A 1 116 ? -1.925 -0.275 -10.757 1.00 86.88 116 LEU A C 1
ATOM 959 O O . LEU A 1 116 ? -0.999 -0.160 -11.554 1.00 86.88 116 LEU A O 1
ATOM 963 N N . ASN A 1 117 ? -3.189 -0.480 -11.157 1.00 82.38 117 ASN A N 1
ATOM 964 C CA . ASN A 1 117 ? -3.573 -0.654 -12.563 1.00 82.38 117 ASN A CA 1
ATOM 965 C C . ASN A 1 117 ? -3.320 0.582 -13.432 1.00 82.38 117 ASN A C 1
ATOM 967 O O . ASN A 1 117 ? -3.064 0.468 -14.631 1.00 82.38 117 ASN A O 1
ATOM 971 N N . GLN A 1 118 ? -3.308 1.751 -12.808 1.00 78.44 118 GLN A N 1
ATOM 972 C CA . GLN A 1 118 ? -3.152 3.050 -13.456 1.00 78.44 118 GLN A CA 1
ATOM 973 C C . GLN A 1 118 ? -1.689 3.439 -13.734 1.00 78.44 118 GLN A C 1
ATOM 975 O O . GLN A 1 118 ? -1.390 4.608 -13.960 1.00 78.44 118 GLN A O 1
ATOM 980 N N . ILE A 1 119 ? -0.748 2.503 -13.613 1.00 80.75 119 ILE A N 1
ATOM 981 C CA . ILE A 1 119 ? 0.692 2.793 -13.667 1.00 80.75 119 ILE A CA 1
ATOM 982 C C . ILE A 1 119 ? 1.337 1.996 -14.792 1.00 80.75 119 ILE A C 1
ATOM 984 O O . ILE A 1 119 ? 0.896 0.894 -15.115 1.00 80.75 119 ILE A O 1
ATOM 988 N N . SER A 1 120 ? 2.388 2.532 -15.408 1.00 78.31 120 SER A N 1
ATOM 989 C CA . SER A 1 120 ? 3.189 1.745 -16.343 1.00 78.31 120 SER A CA 1
ATOM 990 C C . SER A 1 120 ? 3.755 0.503 -15.655 1.00 78.31 120 SER A C 1
ATOM 992 O O . SER A 1 120 ? 4.231 0.548 -14.525 1.00 78.31 120 SER A O 1
ATOM 994 N N . HIS A 1 121 ? 3.750 -0.617 -16.369 1.00 73.81 121 HIS A N 1
ATOM 995 C CA . HIS A 1 121 ? 4.263 -1.888 -15.873 1.00 73.81 121 HIS A CA 1
ATOM 996 C C . HIS A 1 121 ? 5.788 -1.907 -15.651 1.00 73.81 121 HIS A C 1
ATOM 998 O O . HIS A 1 121 ? 6.294 -2.821 -14.994 1.00 73.81 121 HIS A O 1
ATOM 1004 N N . HIS A 1 122 ? 6.502 -0.927 -16.211 1.00 72.94 122 HIS A N 1
ATOM 1005 C CA . HIS A 1 122 ? 7.939 -0.723 -16.027 1.00 72.94 122 HIS A CA 1
ATOM 1006 C C . HIS A 1 122 ? 8.275 0.146 -14.810 1.00 72.94 122 HIS A C 1
ATOM 1008 O O . HIS A 1 122 ? 9.413 0.124 -14.343 1.00 72.94 122 HIS A O 1
ATOM 1014 N N . GLU A 1 123 ? 7.307 0.905 -14.299 1.00 80.31 123 GLU A N 1
ATOM 1015 C CA . GLU A 1 123 ? 7.494 1.763 -13.137 1.00 80.31 123 GLU A CA 1
ATOM 1016 C C . GLU A 1 123 ? 7.488 0.886 -11.873 1.00 80.31 123 GLU A C 1
ATOM 1018 O O . GLU A 1 123 ? 6.606 0.046 -11.677 1.00 80.31 123 GLU A O 1
ATOM 1023 N N . LYS A 1 124 ? 8.535 1.015 -11.053 1.00 84.00 124 LYS A N 1
ATOM 1024 C CA . LYS A 1 124 ? 8.723 0.197 -9.843 1.00 84.00 124 LYS A CA 1
ATOM 1025 C C . LYS A 1 124 ? 8.747 1.018 -8.565 1.00 84.00 124 LYS A C 1
ATOM 1027 O O . LYS A 1 124 ? 8.559 0.444 -7.491 1.00 84.00 124 LYS A O 1
ATOM 1032 N N . THR A 1 125 ? 9.000 2.318 -8.660 1.00 87.31 125 THR A N 1
ATOM 1033 C CA . THR A 1 125 ? 9.195 3.194 -7.507 1.00 87.31 125 THR A CA 1
ATOM 1034 C C . THR A 1 125 ? 7.867 3.422 -6.804 1.00 87.31 125 THR A C 1
ATOM 1036 O O . THR A 1 125 ? 7.791 3.193 -5.602 1.00 87.31 125 THR A O 1
ATOM 1039 N N . PHE A 1 126 ? 6.795 3.767 -7.520 1.00 90.88 126 PHE A N 1
ATOM 1040 C CA . PHE A 1 126 ? 5.496 4.021 -6.899 1.00 90.88 126 PHE A CA 1
ATOM 1041 C C . PHE A 1 126 ? 4.872 2.763 -6.272 1.00 90.88 126 PHE A C 1
ATOM 1043 O O . PHE A 1 126 ? 4.556 2.824 -5.085 1.00 90.88 126 PHE A O 1
ATOM 1050 N N . PRO A 1 127 ? 4.732 1.603 -6.954 1.00 92.69 127 PRO A N 1
ATOM 1051 C CA . PRO A 1 127 ? 4.237 0.382 -6.327 1.00 92.69 127 PRO A CA 1
ATOM 1052 C C . PRO A 1 127 ? 5.039 -0.004 -5.087 1.00 92.69 127 PRO A C 1
ATOM 1054 O O . PRO A 1 127 ? 4.457 -0.417 -4.088 1.00 92.69 127 PRO A O 1
ATOM 1057 N N . THR A 1 128 ? 6.365 0.162 -5.128 1.00 93.38 128 THR A N 1
ATOM 1058 C CA . THR A 1 128 ? 7.228 -0.153 -3.985 1.00 93.38 128 THR A CA 1
ATOM 1059 C C . THR A 1 128 ? 7.039 0.839 -2.840 1.00 93.38 128 THR A C 1
ATOM 1061 O O . THR A 1 128 ? 6.888 0.413 -1.698 1.00 93.38 128 THR A O 1
ATOM 1064 N N . LEU A 1 129 ? 6.955 2.137 -3.132 1.00 94.75 129 LEU A N 1
ATOM 1065 C CA . LEU A 1 129 ? 6.667 3.184 -2.152 1.00 94.75 129 LEU A CA 1
ATOM 1066 C C . LEU A 1 129 ? 5.326 2.946 -1.455 1.00 94.75 129 LEU A C 1
ATOM 1068 O O . LEU A 1 129 ? 5.271 2.896 -0.226 1.00 94.75 129 LEU A O 1
ATOM 1072 N N . MET A 1 130 ? 4.260 2.727 -2.227 1.00 95.31 130 MET A N 1
ATOM 1073 C CA . MET A 1 130 ? 2.941 2.443 -1.666 1.00 95.31 130 MET A CA 1
ATOM 1074 C C . MET A 1 130 ? 2.982 1.187 -0.795 1.00 95.31 130 MET A C 1
ATOM 1076 O O . MET A 1 130 ? 2.408 1.177 0.291 1.00 95.31 130 MET A O 1
ATOM 1080 N N . ALA A 1 131 ? 3.707 0.149 -1.221 1.00 95.25 131 ALA A N 1
ATOM 1081 C CA . ALA A 1 131 ? 3.863 -1.091 -0.469 1.00 95.25 131 ALA A CA 1
ATOM 1082 C C . ALA A 1 131 ? 4.584 -0.919 0.866 1.00 95.25 131 ALA A C 1
ATOM 1084 O O . ALA A 1 131 ? 4.178 -1.524 1.859 1.00 95.25 131 ALA A O 1
ATOM 1085 N N . ILE A 1 132 ? 5.629 -0.094 0.912 1.00 95.50 132 ILE A N 1
ATOM 1086 C CA . ILE A 1 132 ? 6.306 0.262 2.161 1.00 95.50 132 ILE A CA 1
ATOM 1087 C C . ILE A 1 132 ? 5.333 1.009 3.087 1.00 95.50 132 ILE A C 1
ATOM 1089 O O . ILE A 1 132 ? 5.189 0.626 4.248 1.00 95.50 132 ILE A O 1
ATOM 1093 N N . ILE A 1 133 ? 4.606 2.005 2.568 1.00 95.69 133 ILE A N 1
ATOM 1094 C CA . ILE A 1 133 ? 3.634 2.794 3.345 1.00 95.69 133 ILE A CA 1
ATOM 1095 C C . ILE A 1 133 ? 2.517 1.904 3.902 1.00 95.69 133 ILE A C 1
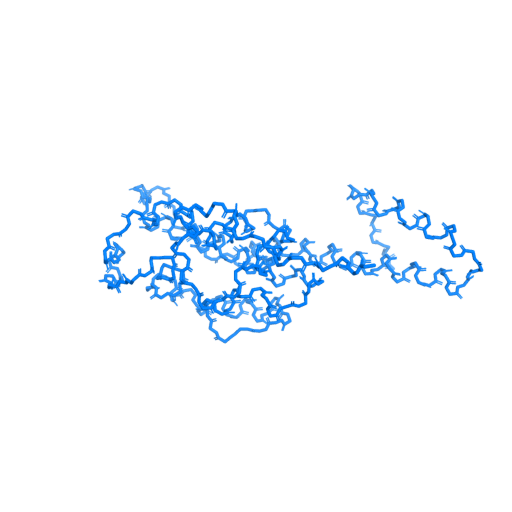ATOM 1097 O O . ILE A 1 133 ? 2.245 1.942 5.099 1.00 95.69 133 ILE A O 1
ATOM 1101 N N . MET A 1 134 ? 1.912 1.047 3.073 1.00 95.75 134 MET A N 1
ATOM 1102 C CA . MET A 1 134 ? 0.892 0.086 3.515 1.00 95.75 134 MET A CA 1
ATOM 1103 C C . MET A 1 134 ? 1.425 -0.861 4.591 1.00 95.75 134 MET A C 1
ATOM 1105 O O . MET A 1 134 ? 0.687 -1.219 5.503 1.00 95.75 134 MET A O 1
ATOM 1109 N N . ASN A 1 135 ? 2.697 -1.262 4.516 1.00 96.12 135 ASN A N 1
ATOM 1110 C CA . ASN A 1 135 ? 3.313 -2.107 5.536 1.00 96.12 135 ASN A CA 1
ATOM 1111 C C . ASN A 1 135 ? 3.469 -1.390 6.878 1.00 96.12 135 ASN A C 1
ATOM 1113 O O . ASN A 1 135 ? 3.148 -1.962 7.916 1.00 96.12 135 ASN A O 1
ATOM 1117 N N . GLN A 1 136 ? 3.943 -0.143 6.865 1.00 95.31 136 GLN A N 1
ATOM 1118 C CA . GLN A 1 136 ? 4.043 0.651 8.089 1.00 95.31 136 GLN A CA 1
ATOM 1119 C C . GLN A 1 136 ? 2.653 0.935 8.672 1.00 95.31 136 GLN A C 1
ATOM 1121 O O . GLN A 1 136 ? 2.441 0.718 9.862 1.00 95.31 136 GLN A O 1
ATOM 1126 N N . MET A 1 137 ? 1.681 1.294 7.825 1.00 94.88 137 MET A N 1
ATOM 1127 C CA . MET A 1 137 ? 0.280 1.468 8.221 1.00 94.88 137 MET A CA 1
ATOM 1128 C C . MET A 1 137 ? -0.295 0.198 8.854 1.00 94.88 137 MET A C 1
ATOM 1130 O O . MET A 1 137 ? -0.957 0.255 9.887 1.00 94.88 137 MET A O 1
ATOM 1134 N N . TRP A 1 138 ? -0.005 -0.967 8.273 1.00 94.44 138 TRP A N 1
ATOM 1135 C CA . TRP A 1 138 ? -0.456 -2.241 8.817 1.00 94.44 138 TRP A CA 1
ATOM 1136 C C . TRP A 1 138 ? 0.111 -2.517 10.213 1.00 94.44 138 TRP A C 1
ATOM 1138 O O . TRP A 1 138 ? -0.631 -2.959 11.086 1.00 94.44 138 TRP A O 1
ATOM 1148 N N . ASN A 1 139 ? 1.385 -2.201 10.460 1.00 94.00 139 ASN A N 1
ATOM 1149 C CA . ASN A 1 139 ? 1.983 -2.342 11.791 1.00 94.00 139 ASN A CA 1
ATOM 1150 C C . ASN A 1 139 ? 1.313 -1.417 12.822 1.00 94.00 139 ASN A C 1
ATOM 1152 O O . ASN A 1 139 ? 1.058 -1.843 13.948 1.00 94.00 139 ASN A O 1
ATOM 1156 N N . ILE A 1 140 ? 0.975 -0.183 12.429 1.00 92.88 140 ILE A N 1
ATOM 1157 C CA . ILE A 1 140 ? 0.227 0.778 13.260 1.00 92.88 140 ILE A CA 1
ATOM 1158 C C . ILE A 1 140 ? -1.162 0.238 13.598 1.00 92.88 140 ILE A C 1
ATOM 1160 O O . ILE A 1 140 ? -1.566 0.240 14.763 1.00 92.88 140 ILE A O 1
ATOM 1164 N N . ILE A 1 141 ? -1.881 -0.276 12.601 1.00 91.44 141 ILE A N 1
ATOM 1165 C CA . ILE A 1 141 ? -3.193 -0.900 12.793 1.00 91.44 141 ILE A CA 1
ATOM 1166 C C . ILE A 1 141 ? -3.078 -2.111 13.730 1.00 91.44 141 ILE A C 1
ATOM 1168 O O . ILE A 1 141 ? -3.849 -2.211 14.682 1.00 91.44 141 ILE A O 1
ATOM 1172 N N . CYS A 1 142 ? -2.097 -2.993 13.517 1.00 90.81 142 CYS A N 1
ATOM 1173 C CA . CYS A 1 142 ? -1.883 -4.176 14.355 1.00 90.81 142 CYS A CA 1
ATOM 1174 C C . CYS A 1 142 ? -1.638 -3.817 15.815 1.00 90.81 142 CYS A C 1
ATOM 1176 O O . CYS A 1 142 ? -2.265 -4.397 16.696 1.00 90.81 142 CYS A O 1
ATOM 1178 N N . TYR A 1 143 ? -0.755 -2.850 16.067 1.00 91.50 143 TYR A N 1
ATOM 1179 C CA . TYR A 1 143 ? -0.473 -2.387 17.419 1.00 91.50 143 TYR A CA 1
ATOM 1180 C C . TYR A 1 143 ? -1.747 -1.887 18.109 1.00 91.50 143 TYR A C 1
ATOM 1182 O O . TYR A 1 143 ? -2.039 -2.232 19.250 1.00 91.50 143 TYR A O 1
ATOM 1190 N N . ASN A 1 144 ? -2.562 -1.108 17.400 1.00 88.38 144 ASN A N 1
ATOM 1191 C CA . ASN A 1 144 ? -3.769 -0.544 17.986 1.00 88.38 144 ASN A CA 1
ATOM 1192 C C . ASN A 1 144 ? -4.878 -1.578 18.220 1.00 88.38 144 ASN A C 1
ATOM 1194 O O . ASN A 1 144 ? -5.605 -1.452 19.206 1.00 88.38 144 ASN A O 1
ATOM 1198 N N . LEU A 1 145 ? -4.996 -2.578 17.343 1.00 86.19 145 LEU A N 1
ATOM 1199 C CA . LEU A 1 145 ? -6.032 -3.608 17.414 1.00 86.19 145 LEU A CA 1
ATOM 1200 C C . LEU A 1 145 ? -5.683 -4.786 18.327 1.00 86.19 145 LEU A C 1
ATOM 1202 O O . LEU A 1 145 ? -6.592 -5.361 18.921 1.00 86.19 145 LEU A O 1
ATOM 1206 N N . PHE A 1 146 ? -4.409 -5.177 18.396 1.00 86.50 146 PHE A N 1
ATOM 1207 C CA . PHE A 1 146 ? -4.014 -6.479 18.941 1.00 86.50 146 PHE A CA 1
ATOM 1208 C C . PHE A 1 146 ? -2.918 -6.418 20.010 1.00 86.50 146 PHE A C 1
ATOM 1210 O O . PHE A 1 146 ? -2.751 -7.404 20.721 1.00 86.50 146 PHE A O 1
ATOM 1217 N N . GLU A 1 147 ? -2.163 -5.320 20.144 1.00 89.44 147 GLU A N 1
ATOM 1218 C CA . GLU A 1 147 ? -1.120 -5.247 21.176 1.00 89.44 147 GLU A CA 1
ATOM 1219 C C . GLU A 1 147 ? -1.739 -5.037 22.560 1.00 89.44 147 GLU A C 1
ATOM 1221 O O . GLU A 1 147 ? -2.471 -4.069 22.798 1.00 89.44 147 GLU A O 1
ATOM 1226 N N . THR A 1 148 ? -1.413 -5.951 23.470 1.00 86.44 148 THR A N 1
ATOM 1227 C CA . THR A 1 148 ? -1.890 -5.948 24.854 1.00 86.44 148 THR A CA 1
ATOM 1228 C C . THR A 1 148 ? -0.894 -5.288 25.803 1.00 86.44 148 THR A C 1
ATOM 1230 O O . THR A 1 148 ? -1.319 -4.703 26.794 1.00 86.44 148 THR A O 1
ATOM 1233 N N . ASP A 1 149 ? 0.410 -5.323 25.500 1.00 86.38 149 ASP A N 1
ATOM 1234 C CA . ASP A 1 149 ? 1.456 -4.701 26.324 1.00 86.38 149 ASP A CA 1
ATOM 1235 C C . ASP A 1 149 ? 1.889 -3.341 25.754 1.00 86.38 149 ASP A C 1
ATOM 1237 O O . ASP A 1 149 ? 2.994 -3.157 25.237 1.00 86.38 149 ASP A O 1
ATOM 1241 N N . LYS A 1 150 ? 0.980 -2.365 25.840 1.00 85.25 150 LYS A N 1
ATOM 1242 C CA . LYS A 1 150 ? 1.240 -0.983 25.397 1.00 85.25 150 LYS A CA 1
ATOM 1243 C C . LYS A 1 150 ? 2.154 -0.201 26.348 1.00 85.25 150 LYS A C 1
ATOM 1245 O O . LYS A 1 150 ? 2.603 0.884 25.994 1.00 85.25 150 LYS A O 1
ATOM 1250 N N . SER A 1 151 ? 2.409 -0.727 27.546 1.00 83.44 151 SER A N 1
ATOM 1251 C CA . SER A 1 151 ? 3.323 -0.144 28.535 1.00 83.44 151 SER A CA 1
ATOM 1252 C C . SER A 1 151 ? 4.787 -0.287 28.131 1.00 83.44 151 SER A C 1
ATOM 1254 O O . SER A 1 151 ? 5.551 0.660 28.293 1.00 83.44 151 SER A O 1
ATOM 1256 N N . ASN A 1 152 ? 5.174 -1.445 27.588 1.00 85.25 152 ASN A N 1
ATOM 1257 C CA . ASN A 1 152 ? 6.583 -1.752 27.323 1.00 85.25 152 ASN A CA 1
ATOM 1258 C C . ASN A 1 152 ? 6.964 -1.684 25.842 1.00 85.25 152 ASN A C 1
ATOM 1260 O O . ASN A 1 152 ? 8.151 -1.679 25.511 1.00 85.25 152 ASN A O 1
ATOM 1264 N N . LYS A 1 153 ? 5.985 -1.638 24.933 1.00 86.75 153 LYS A N 1
ATOM 1265 C CA . LYS A 1 153 ? 6.237 -1.515 23.496 1.00 86.75 153 LYS A CA 1
ATOM 1266 C C . LYS A 1 153 ? 5.731 -0.170 22.993 1.00 86.75 153 LYS A C 1
ATOM 1268 O O . LYS A 1 153 ? 4.524 0.051 23.013 1.00 86.75 153 LYS A O 1
ATOM 1273 N N . PRO A 1 154 ? 6.610 0.720 22.507 1.00 87.69 154 PRO A N 1
ATOM 1274 C CA . PRO A 1 154 ? 6.162 1.983 21.947 1.00 87.69 154 PRO A CA 1
ATOM 1275 C C . PRO A 1 154 ? 5.323 1.746 20.681 1.00 87.69 154 PRO A C 1
ATOM 1277 O O . PRO A 1 154 ? 5.591 0.800 19.929 1.00 87.69 154 PRO A O 1
ATOM 1280 N N . PRO A 1 155 ? 4.329 2.611 20.408 1.00 87.19 155 PRO A N 1
ATOM 1281 C CA . PRO A 1 155 ? 3.545 2.516 19.189 1.00 87.19 155 PRO A CA 1
ATOM 1282 C C . PRO A 1 155 ? 4.464 2.668 17.969 1.00 87.19 155 PRO A C 1
ATOM 1284 O O . PRO A 1 155 ? 5.292 3.584 17.935 1.00 87.19 155 PRO A O 1
ATOM 1287 N N . PRO A 1 156 ? 4.327 1.813 16.941 1.00 90.69 156 PRO A N 1
ATOM 1288 C CA . PRO A 1 156 ? 4.991 2.061 15.675 1.00 90.69 156 PRO A CA 1
ATOM 1289 C C . PRO A 1 156 ? 4.478 3.380 15.091 1.00 90.69 156 PRO A C 1
ATOM 1291 O O . PRO A 1 156 ? 3.311 3.738 15.246 1.00 90.69 156 PRO A O 1
ATOM 1294 N N . VAL A 1 157 ? 5.365 4.101 14.412 1.00 87.81 157 VAL A N 1
ATOM 1295 C CA . VAL A 1 157 ? 5.078 5.399 13.792 1.00 87.81 157 VAL A CA 1
ATOM 1296 C C . VAL A 1 157 ? 5.445 5.370 12.316 1.00 87.81 157 VAL A C 1
ATOM 1298 O O . VAL A 1 157 ? 6.302 4.587 11.896 1.00 87.81 157 VAL A O 1
ATOM 1301 N N . MET A 1 158 ? 4.806 6.237 11.527 1.00 90.19 158 MET A N 1
ATOM 1302 C CA . MET A 1 158 ? 5.166 6.431 10.125 1.00 90.19 158 MET A CA 1
ATOM 1303 C C . MET A 1 158 ? 6.574 7.033 10.053 1.00 90.19 158 MET A C 1
ATOM 1305 O O . MET A 1 158 ? 6.802 8.173 10.452 1.00 90.19 158 MET A O 1
ATOM 1309 N N . ASN A 1 159 ? 7.544 6.262 9.567 1.00 90.44 159 ASN A N 1
ATOM 1310 C CA . ASN A 1 159 ? 8.949 6.650 9.573 1.00 90.44 159 ASN A CA 1
ATOM 1311 C C . ASN A 1 159 ? 9.443 6.939 8.153 1.00 90.44 159 ASN A C 1
ATOM 1313 O O . ASN A 1 159 ? 9.787 6.037 7.382 1.00 90.44 159 ASN A O 1
ATOM 1317 N N . ILE A 1 160 ? 9.534 8.232 7.840 1.00 87.38 160 ILE A N 1
ATOM 1318 C CA . ILE A 1 160 ? 9.962 8.743 6.532 1.00 87.38 160 ILE A CA 1
ATOM 1319 C C . ILE A 1 160 ? 11.406 8.347 6.209 1.00 87.38 160 ILE A C 1
ATOM 1321 O O . ILE A 1 160 ? 11.714 8.053 5.055 1.00 87.38 160 ILE A O 1
ATOM 1325 N N . ALA A 1 161 ? 12.298 8.305 7.202 1.00 88.38 161 ALA A N 1
ATOM 1326 C CA . ALA A 1 161 ? 13.691 7.922 6.986 1.00 88.38 161 ALA A CA 1
ATOM 1327 C C . ALA A 1 161 ? 13.802 6.455 6.544 1.00 88.38 161 ALA A C 1
ATOM 1329 O O . ALA A 1 161 ? 14.539 6.152 5.605 1.00 88.38 161 ALA A O 1
ATOM 1330 N N . ILE A 1 162 ? 13.009 5.563 7.149 1.00 88.31 162 ILE A N 1
ATOM 1331 C CA . ILE A 1 162 ? 12.912 4.158 6.729 1.00 88.31 162 ILE A CA 1
ATOM 1332 C C . ILE A 1 162 ? 12.330 4.063 5.317 1.00 88.31 162 ILE A C 1
ATOM 1334 O O . ILE A 1 162 ? 12.911 3.375 4.481 1.00 88.31 162 ILE A O 1
ATOM 1338 N N . ILE A 1 163 ? 11.253 4.803 5.014 1.00 90.62 163 ILE A N 1
ATOM 1339 C CA . ILE A 1 163 ? 10.666 4.831 3.661 1.00 90.62 163 ILE A CA 1
ATOM 1340 C C . ILE A 1 163 ? 11.720 5.238 2.631 1.00 90.62 163 ILE A C 1
ATOM 1342 O O . ILE A 1 163 ? 11.896 4.559 1.623 1.00 90.62 163 ILE A O 1
ATOM 1346 N N . ARG A 1 164 ? 12.445 6.332 2.887 1.00 88.25 164 ARG A N 1
ATOM 1347 C CA . ARG A 1 164 ? 13.490 6.827 1.985 1.00 88.25 164 ARG A CA 1
ATOM 1348 C C . ARG A 1 164 ? 14.607 5.807 1.815 1.00 88.25 164 ARG A C 1
ATOM 1350 O O . ARG A 1 164 ? 15.026 5.580 0.684 1.00 88.25 164 ARG A O 1
ATOM 1357 N N . LYS A 1 165 ? 15.069 5.179 2.897 1.00 89.38 165 LYS A N 1
ATOM 1358 C CA . LYS A 1 165 ? 16.113 4.148 2.850 1.00 89.38 165 LYS A CA 1
ATOM 1359 C C . LYS A 1 165 ? 15.682 2.946 2.002 1.00 89.38 165 LYS A C 1
ATOM 1361 O O . LYS A 1 165 ? 16.368 2.617 1.040 1.00 89.38 165 LYS A O 1
ATOM 1366 N N . GLU A 1 166 ? 14.531 2.350 2.308 1.00 87.38 166 GLU A N 1
ATOM 1367 C CA . GLU A 1 166 ? 14.007 1.171 1.598 1.00 87.38 166 GLU A CA 1
ATOM 1368 C C . GLU A 1 166 ? 13.655 1.484 0.131 1.00 87.38 166 GLU A C 1
ATOM 1370 O O . GLU A 1 166 ? 13.818 0.643 -0.754 1.00 87.38 166 GLU A O 1
ATOM 1375 N N . LEU A 1 167 ? 13.221 2.715 -0.167 1.00 88.44 167 LEU A N 1
ATOM 1376 C CA . LEU A 1 167 ? 12.957 3.143 -1.541 1.00 88.44 167 LEU A CA 1
ATOM 1377 C C . LEU A 1 167 ? 14.243 3.435 -2.329 1.00 88.44 167 LEU A C 1
ATOM 1379 O O . LEU A 1 167 ? 14.290 3.184 -3.536 1.00 88.44 167 LEU A O 1
ATOM 1383 N N . SER A 1 168 ? 15.288 3.943 -1.668 1.00 82.50 168 SER A N 1
ATOM 1384 C CA . SER A 1 168 ? 16.554 4.319 -2.314 1.00 82.50 168 SER A CA 1
ATOM 1385 C C . SER A 1 168 ? 17.210 3.131 -3.007 1.00 82.50 168 SER A C 1
ATOM 1387 O O . SER A 1 168 ? 17.731 3.287 -4.106 1.00 82.50 168 SER A O 1
ATOM 1389 N N . GLU A 1 169 ? 17.110 1.930 -2.436 1.00 77.81 169 GLU A N 1
ATOM 1390 C CA . GLU A 1 169 ? 17.571 0.694 -3.079 1.00 77.81 169 GLU A CA 1
ATOM 1391 C C . GLU A 1 169 ? 16.877 0.462 -4.429 1.00 77.81 169 GLU A C 1
ATOM 1393 O O . GLU A 1 169 ? 17.531 0.191 -5.437 1.00 77.81 169 GLU A O 1
ATOM 1398 N N . THR A 1 170 ? 15.557 0.654 -4.489 1.00 81.94 170 THR A N 1
ATOM 1399 C CA . THR A 1 170 ? 14.783 0.492 -5.731 1.00 81.94 170 THR A CA 1
ATOM 1400 C C . THR A 1 170 ? 15.182 1.532 -6.778 1.00 81.94 170 THR A C 1
ATOM 1402 O O . THR A 1 170 ? 15.366 1.189 -7.950 1.00 81.94 170 THR A O 1
ATOM 1405 N N . ILE A 1 171 ? 15.372 2.788 -6.361 1.00 79.38 171 ILE A N 1
ATOM 1406 C CA . ILE A 1 171 ? 15.827 3.877 -7.238 1.00 79.38 171 ILE A CA 1
ATOM 1407 C C . ILE A 1 171 ? 17.241 3.594 -7.758 1.00 79.38 171 ILE A C 1
ATOM 1409 O O . ILE A 1 171 ? 17.493 3.734 -8.955 1.00 79.38 171 ILE A O 1
ATOM 1413 N N . ASN A 1 172 ? 18.155 3.162 -6.890 1.00 77.25 172 ASN A N 1
ATOM 1414 C CA . ASN A 1 172 ? 19.540 2.868 -7.250 1.00 77.25 172 ASN A CA 1
ATOM 1415 C C . ASN A 1 172 ? 19.631 1.694 -8.229 1.00 77.25 172 ASN A C 1
ATOM 1417 O O . ASN A 1 172 ? 20.335 1.793 -9.232 1.00 77.25 172 ASN A O 1
ATOM 1421 N N . ILE A 1 173 ? 18.853 0.628 -8.016 1.00 73.56 173 ILE A N 1
ATOM 1422 C CA . ILE A 1 173 ? 18.756 -0.494 -8.961 1.00 73.56 173 ILE A CA 1
ATOM 1423 C C . ILE A 1 173 ? 18.216 -0.019 -10.317 1.00 73.56 173 ILE A C 1
ATOM 1425 O O . ILE A 1 173 ? 18.716 -0.442 -11.361 1.00 73.56 173 ILE A O 1
ATOM 1429 N N . ALA A 1 174 ? 17.200 0.850 -10.332 1.00 73.81 174 ALA A N 1
ATOM 1430 C CA . ALA A 1 174 ? 16.648 1.390 -11.574 1.00 73.81 174 ALA A CA 1
ATOM 1431 C C . ALA A 1 174 ? 17.669 2.258 -12.329 1.00 73.81 174 ALA A C 1
ATOM 1433 O O . ALA A 1 174 ? 17.860 2.063 -13.531 1.00 73.81 174 ALA A O 1
ATOM 1434 N N . LYS A 1 175 ? 18.374 3.153 -11.623 1.00 76.31 175 LYS A N 1
ATOM 1435 C CA . LYS A 1 175 ? 19.459 3.976 -12.181 1.00 76.31 175 LYS A CA 1
ATOM 1436 C C . LYS A 1 175 ? 20.583 3.115 -12.750 1.00 76.31 175 LYS A C 1
ATOM 1438 O O . LYS A 1 175 ? 20.998 3.332 -13.884 1.00 76.31 175 LYS A O 1
ATOM 1443 N N . TRP A 1 176 ? 21.033 2.108 -12.004 1.00 74.00 176 TRP A N 1
ATOM 1444 C CA . TRP A 1 176 ? 22.075 1.185 -12.453 1.00 74.00 176 TRP A CA 1
ATOM 1445 C C . TRP A 1 176 ? 21.675 0.453 -13.743 1.00 74.00 176 TRP A C 1
ATOM 1447 O O . TRP A 1 176 ? 22.461 0.397 -14.688 1.00 74.00 176 TRP A O 1
ATOM 1457 N N . LYS A 1 177 ? 20.429 -0.037 -13.834 1.00 71.31 177 LYS A N 1
ATOM 1458 C CA . LYS A 1 177 ? 19.906 -0.683 -15.054 1.00 71.31 177 LYS A CA 1
ATOM 1459 C C . LYS A 1 177 ? 19.868 0.263 -16.249 1.00 71.31 177 LYS A C 1
ATOM 1461 O O . LYS A 1 177 ? 20.224 -0.148 -17.350 1.00 71.31 177 LYS A O 1
ATOM 1466 N N . LEU A 1 178 ? 19.450 1.510 -16.033 1.00 74.12 178 LEU A N 1
ATOM 1467 C CA . LEU A 1 178 ? 19.426 2.527 -17.081 1.00 74.12 178 LEU A CA 1
ATOM 1468 C C . LEU A 1 178 ? 20.838 2.827 -17.595 1.00 74.12 178 LEU A C 1
ATOM 1470 O O . LEU A 1 178 ? 21.056 2.797 -18.800 1.00 74.12 178 LEU A O 1
ATOM 1474 N N . LEU A 1 179 ? 21.802 3.046 -16.697 1.00 74.12 179 LEU A N 1
ATOM 1475 C CA . LEU A 1 179 ? 23.198 3.293 -17.074 1.00 74.12 179 LEU A CA 1
ATOM 1476 C C . LEU A 1 179 ? 23.781 2.125 -17.878 1.00 74.12 179 LEU A C 1
ATOM 1478 O O . LEU A 1 179 ? 24.403 2.345 -18.913 1.00 74.12 179 LEU A O 1
ATOM 1482 N N . LYS A 1 180 ? 23.521 0.880 -17.458 1.00 73.25 180 LYS A N 1
ATOM 1483 C CA . LYS A 1 180 ? 23.938 -0.315 -18.206 1.00 73.25 180 LYS A CA 1
ATOM 1484 C C . LYS A 1 180 ? 23.295 -0.402 -19.589 1.00 73.25 180 LYS A C 1
ATOM 1486 O O . LYS A 1 180 ? 23.961 -0.797 -20.539 1.00 73.25 180 LYS A O 1
ATOM 1491 N N . TYR A 1 181 ? 22.019 -0.042 -19.710 1.00 73.88 181 TYR A N 1
ATOM 1492 C CA . TYR A 1 181 ? 21.332 -0.007 -20.999 1.00 73.88 181 TYR A CA 1
ATOM 1493 C C . TYR A 1 181 ? 21.913 1.065 -21.933 1.00 73.88 181 TYR A C 1
ATOM 1495 O O . TYR A 1 181 ? 22.137 0.784 -23.106 1.00 73.88 181 TYR A O 1
ATOM 1503 N N . LEU A 1 182 ? 22.202 2.264 -21.422 1.00 72.81 182 LEU A N 1
ATOM 1504 C CA . LEU A 1 182 ? 22.810 3.343 -22.207 1.00 72.81 182 LEU A CA 1
ATOM 1505 C C . LEU A 1 182 ? 24.235 2.994 -22.672 1.00 72.81 182 LEU A C 1
ATOM 1507 O O . LEU A 1 182 ? 24.560 3.227 -23.832 1.00 72.81 182 LEU A O 1
ATOM 1511 N N . ASP A 1 183 ? 25.054 2.381 -21.808 1.00 73.69 183 ASP A N 1
ATOM 1512 C CA . ASP A 1 183 ? 26.387 1.863 -22.170 1.00 73.69 183 ASP A CA 1
ATOM 1513 C C . ASP A 1 183 ? 26.295 0.818 -23.296 1.00 73.69 183 ASP A C 1
ATOM 1515 O O . ASP A 1 183 ? 27.033 0.884 -24.276 1.00 73.69 183 ASP A O 1
ATOM 1519 N N . TYR A 1 184 ? 25.327 -0.099 -23.221 1.00 71.56 184 TYR A N 1
ATOM 1520 C CA . TYR A 1 184 ? 25.062 -1.070 -24.287 1.00 71.56 184 TYR A CA 1
ATOM 1521 C C . TYR A 1 184 ? 24.656 -0.411 -25.615 1.00 71.56 184 TYR A C 1
ATOM 1523 O O . TYR A 1 184 ? 25.229 -0.737 -26.653 1.00 71.56 184 TYR A O 1
ATOM 1531 N N . GLN A 1 185 ? 23.719 0.541 -25.587 1.00 70.69 185 GLN A N 1
ATOM 1532 C CA . GLN A 1 185 ? 23.277 1.266 -26.787 1.00 70.69 185 GLN A CA 1
ATOM 1533 C C . GLN A 1 185 ? 24.427 2.048 -27.442 1.00 70.69 185 GLN A C 1
ATOM 1535 O O . GLN A 1 185 ? 24.583 2.015 -28.659 1.00 70.69 185 GLN A O 1
ATOM 1540 N N . SER A 1 186 ? 25.279 2.691 -26.637 1.00 73.38 186 SER A N 1
ATOM 1541 C CA . SER A 1 186 ? 26.482 3.381 -27.122 1.00 73.38 186 SER A CA 1
ATOM 1542 C C . SER A 1 186 ? 27.461 2.427 -27.821 1.00 73.38 186 SER A C 1
ATOM 1544 O O . SER A 1 186 ? 28.023 2.758 -28.862 1.00 73.38 186 SER A O 1
ATOM 1546 N N . ARG A 1 187 ? 27.640 1.209 -27.292 1.00 69.25 187 ARG A N 1
ATOM 1547 C CA . ARG A 1 187 ? 28.536 0.198 -27.881 1.00 69.25 187 ARG A CA 1
ATOM 1548 C C . ARG A 1 187 ? 28.018 -0.370 -29.200 1.00 69.25 187 ARG A C 1
ATOM 1550 O O . ARG A 1 187 ? 28.826 -0.619 -30.087 1.00 69.25 187 ARG A O 1
ATOM 1557 N N . ILE A 1 188 ? 26.705 -0.551 -29.342 1.00 69.31 188 ILE A N 1
ATOM 1558 C CA . ILE A 1 188 ? 26.095 -1.034 -30.593 1.00 69.31 188 ILE A CA 1
ATOM 1559 C C . ILE A 1 188 ? 26.136 0.023 -31.682 1.00 69.31 188 ILE A C 1
ATOM 1561 O O . ILE A 1 188 ? 26.482 -0.291 -32.813 1.00 69.31 188 ILE A O 1
ATOM 1565 N N . ASN A 1 189 ? 25.870 1.284 -31.344 1.00 61.19 189 ASN A N 1
ATOM 1566 C CA . ASN A 1 189 ? 25.966 2.368 -32.322 1.00 61.19 189 ASN A CA 1
ATOM 1567 C C . ASN A 1 189 ? 27.392 2.536 -32.887 1.00 61.19 189 ASN A C 1
ATOM 1569 O O . ASN A 1 189 ? 27.557 3.148 -33.936 1.00 61.19 189 ASN A O 1
ATOM 1573 N N . ASN A 1 190 ? 28.400 1.960 -32.221 1.00 60.03 190 ASN A N 1
ATOM 1574 C CA . ASN A 1 190 ? 29.809 1.999 -32.608 1.00 60.03 190 ASN A CA 1
ATOM 1575 C C . ASN A 1 190 ? 30.365 0.633 -33.083 1.00 60.03 190 ASN A C 1
ATOM 1577 O O . ASN A 1 190 ? 31.579 0.501 -33.237 1.00 60.03 190 ASN A O 1
ATOM 1581 N N . SER A 1 191 ? 29.533 -0.401 -33.287 1.00 58.03 191 SER A N 1
ATOM 1582 C CA . SER A 1 191 ? 29.988 -1.763 -33.621 1.00 58.03 191 SER A CA 1
ATOM 1583 C C . SER A 1 191 ? 29.042 -2.493 -34.580 1.00 58.03 191 SER A C 1
ATOM 1585 O O . SER A 1 191 ? 27.833 -2.487 -34.392 1.00 58.03 191 SER A O 1
ATOM 1587 N N . ASN A 1 192 ? 29.596 -3.208 -35.566 1.00 59.81 192 ASN A N 1
ATOM 1588 C CA . ASN A 1 192 ? 28.821 -3.997 -36.536 1.00 59.81 192 ASN A CA 1
ATOM 1589 C C . ASN A 1 192 ? 28.380 -5.386 -36.021 1.00 59.81 192 ASN A C 1
ATOM 1591 O O . ASN A 1 192 ? 27.807 -6.154 -36.789 1.00 59.81 192 ASN A O 1
ATOM 1595 N N . ASP A 1 193 ? 28.648 -5.734 -34.755 1.00 65.62 193 ASP A N 1
ATOM 1596 C CA . ASP A 1 193 ? 28.544 -7.114 -34.252 1.00 65.62 193 ASP A CA 1
ATOM 1597 C C . ASP A 1 193 ? 27.535 -7.257 -33.087 1.00 65.62 193 ASP A C 1
ATOM 1599 O O . ASP A 1 193 ? 27.848 -7.625 -31.948 1.00 65.62 193 ASP A O 1
ATOM 1603 N N . ASP A 1 194 ? 26.275 -6.932 -33.394 1.00 60.91 194 ASP A N 1
ATOM 1604 C CA . ASP A 1 194 ? 25.144 -6.833 -32.455 1.00 60.91 194 ASP A CA 1
ATOM 1605 C C . ASP A 1 194 ? 24.880 -8.143 -31.673 1.00 60.91 194 ASP A C 1
ATOM 1607 O O . ASP A 1 194 ? 24.516 -8.139 -30.493 1.00 60.91 194 ASP A O 1
ATOM 1611 N N . VAL A 1 195 ? 25.150 -9.301 -32.288 1.00 62.19 195 VAL A N 1
ATOM 1612 C CA . VAL A 1 195 ? 24.924 -10.630 -31.687 1.00 62.19 195 VAL A CA 1
ATOM 1613 C C . VAL A 1 195 ? 25.855 -10.888 -30.494 1.00 62.19 195 VAL A C 1
ATOM 1615 O O . VAL A 1 195 ? 25.401 -11.359 -29.445 1.00 62.19 195 VAL A O 1
ATOM 1618 N N . LYS A 1 196 ? 27.143 -10.540 -30.614 1.00 65.62 196 LYS A N 1
ATOM 1619 C CA . LYS A 1 196 ? 28.142 -10.730 -29.548 1.00 65.62 196 LYS A CA 1
ATOM 1620 C C . LYS A 1 196 ? 27.895 -9.774 -28.379 1.00 65.62 196 LYS A C 1
ATOM 1622 O O . LYS A 1 196 ? 27.905 -10.198 -27.222 1.00 65.62 196 LYS A O 1
ATOM 1627 N N . LEU A 1 197 ? 27.571 -8.514 -28.677 1.00 59.78 197 LEU A N 1
ATOM 1628 C CA . LEU A 1 197 ? 27.247 -7.501 -27.668 1.00 59.78 197 LEU A CA 1
ATOM 1629 C C . LEU A 1 197 ? 25.976 -7.852 -26.884 1.00 59.78 197 LEU A C 1
ATOM 1631 O O . LEU A 1 197 ? 25.926 -7.675 -25.665 1.00 59.78 197 LEU A O 1
ATOM 1635 N N . LYS A 1 198 ? 24.959 -8.408 -27.550 1.00 59.75 198 LYS A N 1
ATOM 1636 C CA . LYS A 1 198 ? 23.718 -8.865 -26.906 1.00 59.75 198 LYS A CA 1
ATOM 1637 C C . LYS A 1 198 ? 23.950 -10.072 -25.991 1.00 59.75 198 LYS A C 1
ATOM 1639 O O . LYS A 1 198 ? 23.364 -10.140 -24.909 1.00 59.75 198 LYS A O 1
ATOM 1644 N N . PHE A 1 199 ? 24.831 -10.997 -26.379 1.00 59.84 199 PHE A N 1
ATOM 1645 C CA . PHE A 1 199 ? 25.235 -12.128 -25.538 1.00 59.84 199 PHE A CA 1
ATOM 1646 C C . PHE A 1 199 ? 26.001 -11.670 -24.282 1.00 59.84 199 PHE A C 1
ATOM 1648 O O . PHE A 1 199 ? 25.668 -12.080 -23.167 1.00 59.84 199 PHE A O 1
ATOM 1655 N N . GLU A 1 200 ? 26.972 -10.764 -24.432 1.00 62.59 200 GLU A N 1
ATOM 1656 C CA . GLU A 1 200 ? 27.741 -10.207 -23.310 1.00 62.59 200 GLU A CA 1
ATOM 1657 C C . GLU A 1 200 ? 26.876 -9.380 -22.349 1.00 62.59 200 GLU A C 1
ATOM 1659 O O . GLU A 1 200 ? 27.001 -9.521 -21.128 1.00 62.59 200 GLU A O 1
ATOM 1664 N N . PHE A 1 201 ? 25.953 -8.572 -22.880 1.00 58.59 201 PHE A N 1
ATOM 1665 C CA . PHE A 1 201 ? 24.983 -7.822 -22.084 1.00 58.59 201 PHE A CA 1
ATOM 1666 C C . PHE A 1 201 ? 24.111 -8.757 -21.239 1.00 58.59 201 PHE A C 1
ATOM 1668 O O . PHE A 1 201 ? 24.052 -8.605 -20.019 1.00 58.59 201 PHE A O 1
ATOM 1675 N N . ASN A 1 202 ? 23.500 -9.776 -21.849 1.00 55.62 202 ASN A N 1
ATOM 1676 C CA . ASN A 1 202 ? 22.622 -10.715 -21.143 1.00 55.62 202 ASN A CA 1
ATOM 1677 C C . ASN A 1 202 ? 23.343 -11.491 -20.029 1.00 55.62 202 ASN A C 1
ATOM 1679 O O . ASN A 1 202 ? 22.757 -11.733 -18.973 1.00 55.62 202 ASN A O 1
ATOM 1683 N N . ARG A 1 203 ? 24.621 -11.835 -20.225 1.00 55.72 203 ARG A N 1
ATOM 1684 C CA . ARG A 1 203 ? 25.440 -12.524 -19.218 1.00 55.72 203 ARG A CA 1
ATOM 1685 C C . ARG A 1 203 ? 25.786 -11.613 -18.030 1.00 55.72 203 ARG A C 1
ATOM 1687 O O . ARG A 1 203 ? 25.664 -12.033 -16.884 1.00 55.72 203 ARG A O 1
ATOM 1694 N N . ASN A 1 204 ? 26.120 -10.347 -18.288 1.00 54.91 204 ASN A N 1
ATOM 1695 C CA . ASN A 1 204 ? 26.414 -9.353 -17.244 1.00 54.91 204 ASN A CA 1
ATOM 1696 C C . ASN A 1 204 ? 25.172 -8.947 -16.423 1.00 54.91 204 ASN A C 1
ATOM 1698 O O . ASN A 1 204 ? 25.300 -8.477 -15.293 1.00 54.91 204 ASN A O 1
ATOM 1702 N N . TRP A 1 205 ? 23.965 -9.132 -16.969 1.00 48.50 205 TRP A N 1
ATOM 1703 C CA . TRP A 1 205 ? 22.697 -8.901 -16.264 1.00 48.50 205 TRP A CA 1
ATOM 1704 C C . TRP A 1 205 ? 22.360 -9.960 -15.206 1.00 48.50 205 TRP A C 1
ATOM 1706 O O . TRP A 1 205 ? 21.581 -9.671 -14.296 1.00 48.50 205 TRP A O 1
ATOM 1716 N N . GLN A 1 206 ? 22.913 -11.173 -15.312 1.00 47.25 206 GLN A N 1
ATOM 1717 C CA . GLN A 1 206 ? 22.620 -12.282 -14.393 1.00 47.25 206 GLN A CA 1
ATOM 1718 C C . GLN A 1 206 ? 23.471 -12.242 -13.112 1.00 47.25 206 GLN A C 1
ATOM 1720 O O . GLN A 1 206 ? 23.073 -12.790 -12.085 1.00 47.25 206 GLN A O 1
ATOM 1725 N N . THR A 1 207 ? 24.601 -11.535 -13.118 1.00 47.66 207 THR A N 1
ATOM 1726 C CA . THR A 1 207 ? 25.469 -11.339 -11.949 1.00 47.66 207 THR A CA 1
ATOM 1727 C C . THR A 1 207 ? 25.004 -10.143 -11.112 1.00 47.66 207 THR A C 1
ATOM 1729 O O . THR A 1 207 ? 25.577 -9.060 -11.169 1.00 47.66 207 THR A O 1
ATOM 1732 N N . VAL A 1 208 ? 23.930 -10.326 -10.338 1.00 44.72 208 VAL A N 1
ATOM 1733 C CA . VAL A 1 208 ? 23.301 -9.269 -9.510 1.00 44.72 208 VAL A CA 1
ATOM 1734 C C . VAL A 1 208 ? 24.076 -8.974 -8.209 1.00 44.72 208 VAL A C 1
ATOM 1736 O O . VAL A 1 208 ? 23.772 -8.003 -7.525 1.00 44.72 208 VAL A O 1
ATOM 1739 N N . TYR A 1 209 ? 25.093 -9.765 -7.855 1.00 43.31 209 TYR A N 1
ATOM 1740 C CA . TYR A 1 209 ? 25.650 -9.732 -6.496 1.00 43.31 209 TYR A CA 1
ATOM 1741 C C . TYR A 1 209 ? 26.750 -8.705 -6.208 1.00 43.31 209 TYR A C 1
ATOM 1743 O O . TYR A 1 209 ? 27.010 -8.478 -5.036 1.00 43.31 209 TYR A O 1
ATOM 1751 N N . ASN A 1 210 ? 27.335 -8.032 -7.204 1.00 39.50 210 ASN A N 1
ATOM 1752 C CA . ASN A 1 210 ? 28.322 -6.973 -6.957 1.00 39.50 210 ASN A CA 1
ATOM 1753 C C . ASN A 1 210 ? 28.081 -5.782 -7.897 1.00 39.50 210 ASN A C 1
ATOM 1755 O O . ASN A 1 210 ? 28.505 -5.826 -9.056 1.00 39.50 210 ASN A O 1
ATOM 1759 N N . PRO A 1 211 ? 27.400 -4.709 -7.453 1.00 41.88 211 PRO A N 1
ATOM 1760 C CA . PRO A 1 211 ? 27.418 -3.461 -8.199 1.00 41.88 211 PRO A CA 1
ATOM 1761 C C . PRO A 1 211 ? 28.868 -2.962 -8.256 1.00 41.88 211 PRO A C 1
ATOM 1763 O O . PRO A 1 211 ? 29.493 -2.725 -7.225 1.00 41.88 211 PRO A O 1
ATOM 1766 N N . LEU A 1 212 ? 29.414 -2.845 -9.469 1.00 39.69 212 LEU A N 1
ATOM 1767 C CA . LEU A 1 212 ? 30.721 -2.226 -9.690 1.00 39.69 212 LEU A CA 1
ATOM 1768 C C . LEU A 1 212 ? 30.723 -0.801 -9.105 1.00 39.69 212 LEU A C 1
ATOM 1770 O O . LEU A 1 212 ? 29.706 -0.107 -9.237 1.00 39.69 212 LEU A O 1
ATOM 1774 N N . PRO A 1 213 ? 31.832 -0.364 -8.480 1.00 36.84 213 PRO A N 1
ATOM 1775 C CA . PRO A 1 213 ? 31.933 0.977 -7.927 1.00 36.84 213 PRO A CA 1
ATOM 1776 C C . PRO A 1 213 ? 31.73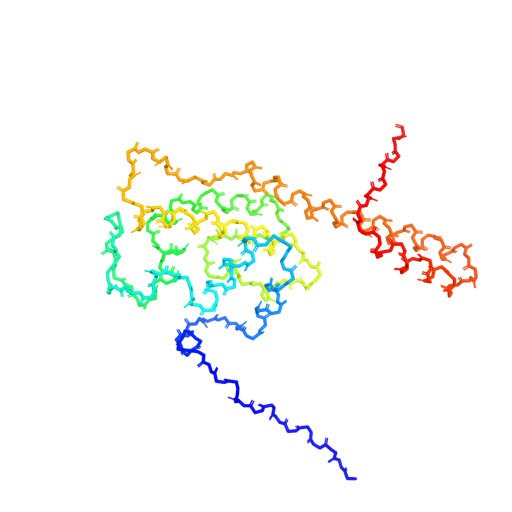4 2.015 -9.033 1.00 36.84 213 PRO A C 1
ATOM 1778 O O . PRO A 1 213 ? 32.167 1.838 -10.174 1.00 36.84 213 PRO A O 1
ATOM 1781 N N . ILE A 1 214 ? 31.020 3.084 -8.687 1.00 35.25 214 ILE A N 1
ATOM 1782 C CA . ILE A 1 214 ? 30.803 4.236 -9.561 1.00 35.25 214 ILE A CA 1
ATOM 1783 C C . ILE A 1 214 ? 32.186 4.851 -9.838 1.00 35.25 214 ILE A C 1
ATOM 1785 O O . ILE A 1 214 ? 32.919 5.079 -8.874 1.00 35.25 214 ILE A O 1
ATOM 1789 N N . PRO A 1 215 ? 32.571 5.114 -11.100 1.00 31.84 215 PRO A N 1
ATOM 1790 C CA . PRO A 1 215 ? 33.802 5.838 -11.368 1.00 31.84 215 PRO A CA 1
ATOM 1791 C C . PRO A 1 215 ? 33.658 7.251 -10.800 1.00 31.84 215 PRO A C 1
ATOM 1793 O O . PRO A 1 215 ? 32.734 7.982 -11.162 1.00 31.84 215 PRO A O 1
ATOM 1796 N N . HIS A 1 216 ? 34.545 7.605 -9.876 1.00 33.38 216 HIS A N 1
ATOM 1797 C CA . HIS A 1 216 ? 34.737 8.986 -9.464 1.00 33.38 216 HIS A CA 1
ATOM 1798 C C . HIS A 1 216 ? 35.505 9.695 -10.584 1.00 33.38 216 HIS A C 1
ATOM 1800 O O . HIS A 1 216 ? 36.583 9.234 -10.960 1.00 33.38 216 HIS A O 1
ATOM 1806 N N . ASN A 1 217 ? 34.914 10.761 -11.131 1.00 34.12 217 ASN A N 1
ATOM 1807 C CA . ASN A 1 217 ? 35.681 11.805 -11.810 1.00 34.12 217 ASN A CA 1
ATOM 1808 C C . ASN A 1 217 ? 36.427 12.628 -10.764 1.00 34.12 217 ASN A C 1
ATOM 1810 O O . ASN A 1 217 ? 35.805 12.898 -9.708 1.00 34.12 217 ASN A O 1
#